Protein AF-A0A183USN3-F1 (afdb_monomer_lite)

Secondary structure (DSSP, 8-state):
--THHHHHHHHHHHTTTTSTT-SHHHHHHHHHHHHHHHHHHHHHHHHHHHHHHHHHH-TT-HHHHHHHHHHHHHHHHHHHHHHHHHHHHHHHHHHHHHHHHHHHHHHHHHHHHS-TT-HHHHHHHHHHHHHHHHHHHHHHHHHHHHHHHHHHHHHHHHHHHHHHHTT-S-SHHHHHHHHHHHTTSTTTTS-TT-HHHHHHHHHHHHHHHHHHHHHHHHHHHHHHHHH--

Foldseek 3Di:
DDLVVLLVVLLVLLVCQVHPPNDPVSLVSNLVSLVVSLVVLVVLLVVLVVLLVVCVVVVVPPVSVVVSVVSLLVSLVSLVSSLVSLVSSLVSLVVVLVVLVVVLVVLVVVLVVDDPVPVVVNVVSVVSNVVSVVVSVSSVVSSVSSVVSSVSSVVSSVSSVVSVVVVPPPPPPNCVVVVVVVVPPPPPPDDPPCPVVVVVVVVVVVVVVVVVVVVVVVVVVVVVVVVVD

pLDDT: mean 72.95, std 17.44, range [32.75, 93.88]

Structure (mmCIF, N/CA/C/O backbone):
data_AF-A0A183USN3-F1
#
_entry.id   AF-A0A183USN3-F1
#
loop_
_atom_site.group_PDB
_atom_site.id
_atom_site.type_symbol
_atom_site.label_atom_id
_atom_site.label_alt_id
_atom_site.label_comp_id
_atom_site.label_asym_id
_atom_site.label_entity_id
_atom_site.label_seq_id
_atom_site.pdbx_PDB_ins_code
_atom_site.Cartn_x
_atom_site.Cartn_y
_atom_site.Cartn_z
_atom_site.occupancy
_atom_site.B_iso_or_equiv
_atom_site.auth_seq_id
_atom_site.auth_comp_id
_atom_site.auth_asym_id
_atom_site.auth_atom_id
_atom_site.pdbx_PDB_model_num
ATOM 1 N N . MET A 1 1 ? -1.959 4.516 -19.181 1.00 35.56 1 MET A N 1
ATOM 2 C CA . MET A 1 1 ? -2.055 4.784 -17.731 1.00 35.56 1 MET A CA 1
ATOM 3 C C . MET A 1 1 ? -0.757 4.315 -17.108 1.00 35.56 1 MET A C 1
ATOM 5 O O . MET A 1 1 ? -0.361 3.189 -17.375 1.00 35.56 1 MET A O 1
ATOM 9 N N . SER A 1 2 ? -0.022 5.196 -16.433 1.00 47.41 2 SER A N 1
ATOM 10 C CA . SER A 1 2 ? 1.265 4.863 -15.812 1.00 47.41 2 SER A CA 1
ATOM 11 C C . SER A 1 2 ? 1.049 4.372 -14.377 1.00 47.41 2 SER A C 1
ATOM 13 O O . SER A 1 2 ? 0.103 4.784 -13.714 1.00 47.41 2 SER A O 1
ATOM 15 N N . VAL A 1 3 ? 1.961 3.536 -13.869 1.00 49.66 3 VAL A N 1
ATOM 16 C CA . VAL A 1 3 ? 1.957 3.015 -12.480 1.00 49.66 3 VAL A CA 1
ATOM 17 C C . VAL A 1 3 ? 2.019 4.138 -11.431 1.00 49.66 3 VAL A C 1
ATOM 19 O O . VAL A 1 3 ? 1.704 3.932 -10.263 1.00 49.66 3 VAL A O 1
ATOM 22 N N . LEU A 1 4 ? 2.394 5.353 -11.846 1.00 57.03 4 LEU A N 1
ATOM 23 C CA . LEU A 1 4 ? 2.469 6.515 -10.968 1.00 57.03 4 LEU A CA 1
ATOM 24 C C . LEU A 1 4 ? 1.109 6.976 -10.437 1.00 57.03 4 LEU A C 1
ATOM 26 O O . LEU A 1 4 ? 1.072 7.475 -9.314 1.00 57.03 4 LEU A O 1
ATOM 30 N N . ASP A 1 5 ? 0.029 6.838 -11.210 1.00 70.12 5 ASP A N 1
ATOM 31 C CA . ASP A 1 5 ? -1.270 7.383 -10.800 1.00 70.12 5 ASP A CA 1
ATOM 32 C C . ASP A 1 5 ? -1.855 6.605 -9.598 1.00 70.12 5 ASP A C 1
ATOM 34 O O . ASP A 1 5 ? -2.192 7.252 -8.603 1.00 70.12 5 ASP A O 1
ATOM 38 N N . PRO A 1 6 ? -1.876 5.252 -9.590 1.00 68.19 6 PRO A N 1
ATOM 39 C CA . PRO A 1 6 ? -2.287 4.481 -8.412 1.00 68.19 6 PRO A CA 1
ATOM 40 C C . PRO A 1 6 ? -1.360 4.674 -7.205 1.00 68.19 6 PRO A C 1
ATOM 42 O O . PRO A 1 6 ? -1.826 4.805 -6.079 1.00 68.19 6 PRO A O 1
ATOM 45 N N . LEU A 1 7 ? -0.041 4.754 -7.416 1.00 68.31 7 LEU A N 1
ATOM 46 C CA . LEU A 1 7 ? 0.916 4.935 -6.318 1.00 68.31 7 LEU A CA 1
ATOM 47 C C . LEU A 1 7 ? 0.705 6.263 -5.574 1.00 68.31 7 LEU A C 1
ATOM 49 O O . LEU A 1 7 ? 0.716 6.296 -4.347 1.00 68.31 7 LEU A O 1
ATOM 53 N N . GLN A 1 8 ? 0.498 7.359 -6.307 1.00 72.81 8 GLN A N 1
ATOM 54 C CA . GLN A 1 8 ? 0.230 8.664 -5.696 1.00 72.81 8 GLN A CA 1
ATOM 55 C C . GLN A 1 8 ? -1.102 8.684 -4.945 1.00 72.81 8 GLN A C 1
ATOM 57 O O . GLN A 1 8 ? -1.208 9.323 -3.899 1.00 72.81 8 GLN A O 1
ATOM 62 N N . GLN A 1 9 ? -2.114 7.989 -5.467 1.00 74.94 9 GLN A N 1
ATOM 63 C CA . GLN A 1 9 ? -3.390 7.832 -4.777 1.00 74.94 9 GLN A CA 1
ATOM 64 C C . GLN A 1 9 ? -3.212 7.039 -3.481 1.00 74.94 9 GLN A C 1
ATOM 66 O O . GLN A 1 9 ? -3.678 7.495 -2.440 1.00 74.94 9 GLN A O 1
ATOM 71 N N . LEU A 1 10 ? -2.464 5.931 -3.514 1.00 77.06 10 LEU A N 1
ATOM 72 C CA . LEU A 1 10 ? -2.163 5.140 -2.324 1.00 77.06 10 LEU A CA 1
ATOM 73 C C . LEU A 1 10 ? -1.456 5.986 -1.257 1.00 77.06 10 LEU A C 1
ATOM 75 O O . LEU A 1 10 ? -1.908 6.013 -0.120 1.00 77.06 10 LEU A O 1
ATOM 79 N N . GLU A 1 11 ? -0.413 6.744 -1.617 1.00 78.88 11 GLU A N 1
ATOM 80 C CA . GLU A 1 11 ? 0.300 7.633 -0.681 1.00 78.88 11 GLU A CA 1
ATOM 81 C C . GLU A 1 11 ? -0.653 8.632 0.018 1.00 78.88 11 GLU A C 1
ATOM 83 O O . GLU A 1 11 ? -0.524 8.885 1.218 1.00 78.88 11 GLU A O 1
ATOM 88 N N . VAL A 1 12 ? -1.642 9.175 -0.704 1.00 81.69 12 VAL A N 1
ATOM 89 C CA . VAL A 1 12 ? -2.646 10.092 -0.134 1.00 81.69 12 VAL A CA 1
ATOM 90 C C . VAL A 1 12 ? -3.643 9.361 0.764 1.00 81.69 12 VAL A C 1
ATOM 92 O O . VAL A 1 12 ? -3.982 9.879 1.827 1.00 81.69 12 VAL A O 1
ATOM 95 N N . LEU A 1 13 ? -4.123 8.183 0.363 1.00 77.69 13 LEU A N 1
ATOM 96 C CA . LEU A 1 13 ? -5.083 7.407 1.152 1.00 77.69 13 LEU A CA 1
ATOM 97 C C . LEU A 1 13 ? -4.452 6.894 2.453 1.00 77.69 13 LEU A C 1
ATOM 99 O O . LEU A 1 13 ? -5.054 7.009 3.517 1.00 77.69 13 LEU A O 1
ATOM 103 N N . VAL A 1 14 ? -3.197 6.441 2.402 1.00 80.75 14 VAL A N 1
ATOM 104 C CA . VAL A 1 14 ? -2.431 6.003 3.581 1.00 80.75 14 VAL A CA 1
ATOM 105 C C . VAL A 1 14 ? -2.259 7.128 4.597 1.00 80.75 14 VAL A C 1
ATOM 107 O O . VAL A 1 14 ? -2.320 6.898 5.807 1.00 80.75 14 VAL A O 1
ATOM 110 N N . ALA A 1 15 ? -2.110 8.370 4.127 1.00 82.31 15 ALA A N 1
ATOM 111 C CA . ALA A 1 15 ? -2.016 9.530 5.004 1.00 82.31 15 ALA A CA 1
ATOM 112 C C . ALA A 1 15 ? -3.282 9.750 5.857 1.00 82.31 15 ALA A C 1
ATOM 114 O O . ALA A 1 15 ? -3.178 10.378 6.911 1.00 82.31 15 ALA A O 1
ATOM 115 N N . LYS A 1 16 ? -4.440 9.231 5.424 1.00 79.25 16 LYS A N 1
ATOM 116 C CA . LYS A 1 16 ? -5.744 9.389 6.084 1.00 79.25 16 LYS A CA 1
ATOM 117 C C . LYS A 1 16 ? -6.064 8.300 7.117 1.00 79.25 16 LYS A C 1
ATOM 119 O O . LYS A 1 16 ? -6.988 8.494 7.904 1.00 79.25 16 LYS A O 1
ATOM 124 N N . ILE A 1 17 ? -5.312 7.195 7.143 1.00 78.44 17 ILE A N 1
ATOM 125 C CA . ILE A 1 17 ? -5.486 6.116 8.133 1.00 78.44 17 ILE A CA 1
ATOM 126 C C . ILE A 1 17 ? -5.264 6.681 9.544 1.00 78.44 17 ILE A C 1
ATOM 128 O O . ILE A 1 17 ? -4.271 7.3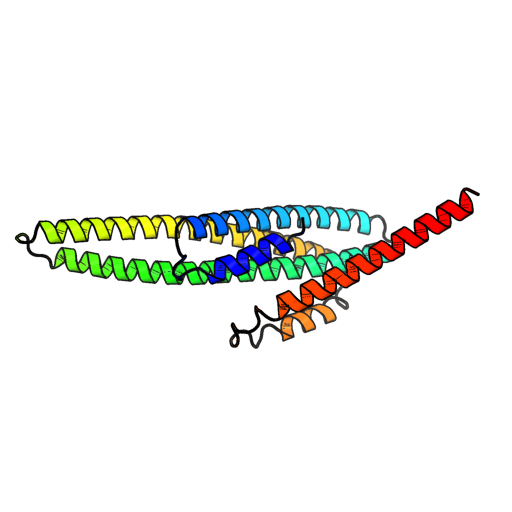76 9.779 1.00 78.44 17 ILE A O 1
ATOM 132 N N . GLY A 1 18 ? -6.186 6.398 10.470 1.00 72.62 18 GLY A N 1
ATOM 133 C CA . GLY A 1 18 ? -6.202 6.952 11.829 1.00 72.62 18 GLY A CA 1
ATOM 134 C C . GLY A 1 18 ? -6.735 8.388 11.949 1.00 72.62 18 GLY A C 1
ATOM 135 O O . GLY A 1 18 ? -6.712 8.953 13.042 1.00 72.62 18 GLY A O 1
ATOM 136 N N . GLY A 1 19 ? -7.192 9.001 10.851 1.00 76.50 19 GLY A N 1
ATOM 137 C CA . GLY A 1 19 ? -7.833 10.319 10.841 1.00 76.50 19 GLY A CA 1
ATOM 138 C C . GLY A 1 19 ? -9.362 10.258 10.935 1.00 76.50 19 GLY A C 1
ATOM 139 O O . GLY A 1 19 ? -9.958 9.194 11.033 1.00 76.50 19 GLY A O 1
ATOM 140 N N . ALA A 1 20 ? -10.023 11.416 10.839 1.00 69.00 20 ALA A N 1
ATOM 141 C CA . ALA A 1 20 ? -11.491 11.514 10.882 1.00 69.00 20 ALA A CA 1
ATOM 142 C C . ALA A 1 20 ? -12.208 10.837 9.693 1.00 69.00 20 ALA A C 1
ATOM 144 O O . ALA A 1 20 ? -13.409 10.599 9.755 1.00 69.00 20 ALA A O 1
ATOM 145 N N . GLU A 1 21 ? -11.475 10.553 8.613 1.00 71.12 21 GLU A N 1
ATOM 146 C CA . GLU A 1 21 ? -11.963 9.842 7.424 1.00 71.12 21 GLU A CA 1
ATOM 147 C C . GLU A 1 21 ? -11.600 8.341 7.447 1.00 71.12 21 GLU A C 1
ATOM 149 O O . GLU A 1 21 ? -11.815 7.653 6.451 1.00 71.12 21 GLU A O 1
ATOM 154 N N . ASP A 1 22 ? -11.029 7.825 8.547 1.00 77.12 22 ASP A N 1
ATOM 155 C CA . ASP A 1 22 ? -10.728 6.398 8.711 1.00 77.12 22 ASP A CA 1
ATOM 156 C C . ASP A 1 22 ? -12.027 5.609 8.921 1.00 77.12 22 ASP A C 1
ATOM 158 O O . ASP A 1 22 ? -12.619 5.605 9.999 1.00 77.12 22 ASP A O 1
ATOM 162 N N . GLY A 1 23 ? -12.478 4.955 7.853 1.00 80.88 23 GLY A N 1
ATOM 163 C CA . GLY A 1 23 ? -13.685 4.141 7.828 1.00 80.88 23 GLY A CA 1
ATOM 164 C C . GLY A 1 23 ? -13.626 3.079 6.734 1.00 80.88 23 GLY A C 1
ATOM 165 O O . GLY A 1 23 ? -12.653 2.985 5.986 1.00 80.88 23 GLY A O 1
ATOM 166 N N . GLU A 1 24 ? -14.689 2.286 6.630 1.00 80.50 24 GLU A N 1
ATOM 167 C CA . GLU A 1 24 ? -14.806 1.168 5.682 1.00 80.50 24 GLU A CA 1
ATOM 168 C C . GLU A 1 24 ? -14.535 1.591 4.225 1.00 80.50 24 GLU A C 1
ATOM 170 O O . GLU A 1 24 ? -13.738 0.961 3.535 1.00 80.50 24 GLU A O 1
ATOM 175 N N . LEU A 1 25 ? -15.071 2.741 3.796 1.00 82.75 25 LEU A N 1
ATOM 176 C CA . LEU A 1 25 ? -14.855 3.282 2.446 1.00 82.75 25 LEU A CA 1
ATOM 177 C C . LEU A 1 25 ? -13.384 3.614 2.147 1.00 82.75 25 LEU A C 1
ATOM 179 O O . LEU A 1 25 ? -12.931 3.455 1.016 1.00 82.75 25 LEU A O 1
ATOM 183 N N . LEU A 1 26 ? -12.627 4.096 3.141 1.00 84.12 26 LEU A N 1
ATOM 184 C CA . LEU A 1 26 ? -11.201 4.373 2.964 1.00 84.12 26 LEU A CA 1
ATOM 185 C C . LEU A 1 26 ? -10.421 3.064 2.787 1.00 84.12 26 LEU A C 1
ATOM 187 O O . LEU A 1 26 ? -9.533 2.996 1.938 1.00 84.12 26 LEU A O 1
ATOM 191 N N . ARG A 1 27 ? -10.770 2.024 3.557 1.00 83.00 27 ARG A N 1
ATOM 192 C CA . ARG A 1 27 ? -10.155 0.692 3.449 1.00 83.00 27 ARG A CA 1
ATOM 193 C C . ARG A 1 27 ? -10.416 0.066 2.085 1.00 83.00 27 ARG A C 1
ATOM 195 O O . ARG A 1 27 ? -9.477 -0.427 1.465 1.00 83.00 27 ARG A O 1
ATOM 202 N N . GLU A 1 28 ? -11.652 0.150 1.595 1.00 85.69 28 GLU A N 1
ATOM 203 C CA . GLU A 1 28 ? -12.026 -0.349 0.268 1.00 85.69 28 GLU A CA 1
ATOM 204 C C . GLU A 1 28 ? -11.223 0.353 -0.838 1.00 85.69 28 GLU A C 1
ATOM 206 O O . GLU A 1 28 ? -10.633 -0.309 -1.689 1.00 85.69 28 GLU A O 1
ATOM 211 N N . GLN A 1 29 ? -11.086 1.683 -0.767 1.00 83.75 29 GLN A N 1
ATOM 212 C CA . GLN A 1 29 ? -10.262 2.444 -1.715 1.00 83.75 29 GLN A CA 1
ATOM 213 C C . GLN A 1 29 ? -8.779 2.058 -1.650 1.00 83.75 29 GLN A C 1
ATOM 215 O O . GLN A 1 29 ? -8.125 1.941 -2.686 1.00 83.75 29 GLN A O 1
ATOM 220 N N . ILE A 1 30 ? -8.226 1.855 -0.448 1.00 83.88 30 ILE A N 1
ATOM 221 C CA . ILE A 1 30 ? -6.836 1.408 -0.283 1.00 83.88 30 ILE A CA 1
ATOM 222 C C . ILE A 1 30 ? -6.652 0.026 -0.911 1.00 83.88 30 ILE A C 1
ATOM 224 O O . ILE A 1 30 ? -5.694 -0.163 -1.663 1.00 83.88 30 ILE A O 1
ATOM 228 N N . ALA A 1 31 ? -7.556 -0.917 -0.643 1.00 87.19 31 ALA A N 1
ATOM 229 C CA . ALA A 1 31 ? -7.513 -2.258 -1.218 1.00 87.19 31 ALA A CA 1
ATOM 230 C C . ALA A 1 31 ? -7.603 -2.217 -2.752 1.00 87.19 31 ALA A C 1
ATOM 232 O O . ALA A 1 31 ? -6.778 -2.827 -3.434 1.00 87.19 31 ALA A O 1
ATOM 233 N N . GLU A 1 32 ? -8.533 -1.437 -3.307 1.00 84.88 32 GLU A N 1
ATOM 234 C CA . GLU A 1 32 ? -8.707 -1.297 -4.754 1.00 84.88 32 GLU A CA 1
ATOM 235 C C . GLU A 1 32 ? -7.450 -0.722 -5.424 1.00 84.88 32 GLU A C 1
ATOM 237 O O . GLU A 1 32 ? -6.910 -1.310 -6.367 1.00 84.88 32 GLU A O 1
ATOM 242 N N . VAL A 1 33 ? -6.937 0.404 -4.920 1.00 79.31 33 VAL A N 1
ATOM 243 C CA . VAL A 1 33 ? -5.750 1.065 -5.482 1.00 79.31 33 VAL A CA 1
ATOM 244 C C . VAL A 1 33 ? -4.510 0.174 -5.350 1.00 79.31 33 VAL A C 1
ATOM 246 O O . VAL A 1 33 ? -3.686 0.120 -6.268 1.00 79.31 33 VAL A O 1
ATOM 249 N N . THR A 1 34 ? -4.386 -0.566 -4.246 1.00 80.75 34 THR A N 1
ATOM 250 C CA . THR A 1 34 ? -3.288 -1.518 -4.025 1.00 80.75 34 THR A CA 1
ATOM 251 C C . THR A 1 34 ? -3.347 -2.667 -5.031 1.00 80.75 34 THR A C 1
ATOM 253 O O . THR A 1 34 ? -2.344 -2.958 -5.690 1.00 80.75 34 THR A O 1
ATOM 256 N N . ALA A 1 35 ? -4.524 -3.262 -5.231 1.00 85.62 35 ALA A N 1
ATOM 257 C CA . ALA A 1 35 ? -4.730 -4.326 -6.207 1.00 85.62 35 ALA A CA 1
ATOM 258 C C . ALA A 1 35 ? -4.431 -3.851 -7.641 1.00 85.62 35 ALA A C 1
ATOM 260 O O . ALA A 1 35 ? -3.734 -4.539 -8.395 1.00 85.62 35 ALA A O 1
ATOM 261 N N . GLN A 1 36 ? -4.880 -2.646 -8.010 1.00 80.31 36 GLN A N 1
ATOM 262 C CA . GLN A 1 36 ? -4.575 -2.038 -9.309 1.00 80.31 36 GLN A CA 1
ATOM 263 C C . GLN A 1 36 ? -3.066 -1.808 -9.496 1.00 80.31 36 GLN A C 1
ATOM 265 O O . GLN A 1 36 ? -2.509 -2.154 -10.544 1.00 80.31 36 GLN A O 1
ATOM 270 N N . ALA A 1 37 ? -2.379 -1.265 -8.485 1.00 79.00 37 ALA A N 1
ATOM 271 C CA . ALA A 1 37 ? -0.933 -1.047 -8.524 1.00 79.00 37 ALA A CA 1
ATOM 272 C C . ALA A 1 37 ? -0.157 -2.367 -8.674 1.00 79.00 37 ALA A C 1
ATOM 274 O O . ALA A 1 37 ? 0.800 -2.444 -9.454 1.00 79.00 37 ALA A O 1
ATOM 275 N N . ASN A 1 38 ? -0.599 -3.422 -7.987 1.00 84.69 38 ASN A N 1
ATOM 276 C CA . ASN A 1 38 ? -0.027 -4.762 -8.081 1.00 84.69 38 ASN A CA 1
ATOM 277 C C . ASN A 1 38 ? -0.222 -5.372 -9.469 1.00 84.69 38 ASN A C 1
ATOM 279 O O . ASN A 1 38 ? 0.735 -5.877 -10.059 1.00 84.69 38 ASN A O 1
ATOM 283 N N . GLN A 1 39 ? -1.430 -5.288 -10.025 1.00 83.69 39 GLN A N 1
ATOM 284 C CA . GLN A 1 39 ? -1.722 -5.804 -11.361 1.00 83.69 39 GLN A CA 1
ATOM 285 C C . GLN A 1 39 ? -0.866 -5.112 -12.427 1.00 83.69 39 GLN A C 1
ATOM 287 O O . GLN A 1 39 ? -0.204 -5.772 -13.232 1.00 83.69 39 GLN A O 1
ATOM 292 N N . LEU A 1 40 ? -0.788 -3.783 -12.381 1.00 75.81 40 LEU A N 1
ATOM 293 C CA . LEU A 1 40 ? 0.019 -3.021 -13.327 1.00 75.81 40 LEU A CA 1
ATOM 294 C C . LEU A 1 40 ? 1.523 -3.295 -13.154 1.00 75.81 40 LEU A C 1
ATOM 296 O O . LEU A 1 40 ? 2.267 -3.346 -14.137 1.00 75.81 40 LEU A O 1
ATOM 300 N N . SER A 1 41 ? 1.974 -3.547 -11.923 1.00 80.50 41 SER A N 1
ATOM 301 C CA . SER A 1 41 ? 3.343 -3.993 -11.638 1.00 80.50 41 SER A CA 1
ATOM 302 C C . SER A 1 41 ? 3.639 -5.365 -12.256 1.00 80.50 41 SER A C 1
ATOM 304 O O . SER A 1 41 ? 4.699 -5.545 -12.864 1.00 80.50 41 SER A O 1
ATOM 306 N N . LYS A 1 42 ? 2.697 -6.320 -12.181 1.00 85.38 42 LYS A N 1
ATOM 307 C CA . LYS A 1 42 ? 2.813 -7.648 -12.816 1.00 85.38 42 LYS A CA 1
ATOM 308 C C . LYS A 1 42 ? 2.912 -7.528 -14.338 1.00 85.38 42 LYS A C 1
ATOM 310 O O . LYS A 1 42 ? 3.813 -8.110 -14.946 1.00 85.38 42 LYS A O 1
ATOM 315 N N . GLU A 1 43 ? 2.040 -6.735 -14.954 1.00 79.62 43 GLU A N 1
ATOM 316 C CA . GLU A 1 43 ? 2.029 -6.499 -16.405 1.00 79.62 43 GLU A CA 1
ATOM 317 C C . GLU A 1 43 ? 3.298 -5.792 -16.897 1.00 79.62 43 GLU A C 1
ATOM 319 O O . GLU A 1 43 ? 3.874 -6.162 -17.931 1.00 79.62 43 GLU A O 1
ATOM 324 N N . THR A 1 44 ? 3.779 -4.809 -16.131 1.00 75.31 44 THR A N 1
ATOM 325 C CA . THR A 1 44 ? 5.025 -4.095 -16.433 1.00 75.31 44 THR A CA 1
ATOM 326 C C . THR A 1 44 ? 6.222 -5.041 -16.338 1.00 75.31 44 THR A C 1
ATOM 328 O O . THR A 1 44 ? 7.054 -5.062 -17.244 1.00 75.31 44 THR A O 1
ATOM 331 N N . ASN A 1 45 ? 6.275 -5.905 -15.318 1.00 81.50 45 ASN A N 1
ATOM 332 C CA . ASN A 1 45 ? 7.323 -6.920 -15.183 1.00 81.50 45 ASN A CA 1
ATOM 333 C C . ASN A 1 45 ? 7.293 -7.952 -16.327 1.00 81.50 45 ASN A C 1
ATOM 335 O O . ASN A 1 45 ? 8.333 -8.298 -16.884 1.00 81.50 45 ASN A O 1
ATOM 339 N N . ALA A 1 46 ? 6.110 -8.415 -16.745 1.00 82.75 46 ALA A N 1
ATOM 340 C CA . ALA A 1 46 ? 5.976 -9.321 -17.890 1.00 82.75 46 ALA A CA 1
ATOM 341 C C . ALA A 1 46 ? 6.441 -8.670 -19.205 1.00 82.75 46 ALA A C 1
ATOM 343 O O . ALA A 1 46 ? 7.086 -9.305 -20.044 1.00 82.75 46 ALA A O 1
ATOM 344 N N . SER A 1 47 ? 6.146 -7.385 -19.391 1.00 77.12 47 SER A N 1
ATOM 345 C CA . SER A 1 47 ? 6.618 -6.610 -20.542 1.00 77.12 47 SER A CA 1
ATOM 346 C C . SER A 1 47 ? 8.130 -6.378 -20.490 1.00 77.12 47 SER A C 1
ATOM 348 O O . SER A 1 47 ? 8.796 -6.514 -21.515 1.00 77.12 47 SER A O 1
ATOM 350 N N . MET A 1 48 ? 8.691 -6.155 -19.298 1.00 79.44 48 MET A N 1
ATOM 351 C CA . MET A 1 48 ? 10.135 -6.067 -19.082 1.00 79.44 48 MET A CA 1
ATOM 352 C C . MET A 1 48 ? 10.850 -7.381 -19.427 1.00 79.44 48 MET A C 1
ATOM 354 O O . MET A 1 48 ? 11.837 -7.366 -20.160 1.00 79.44 48 MET A O 1
ATOM 358 N N . LYS A 1 49 ? 10.322 -8.533 -18.988 1.00 83.31 49 LYS A N 1
ATOM 359 C CA . LYS A 1 49 ? 10.854 -9.863 -19.349 1.00 83.31 49 LYS A CA 1
ATOM 360 C C . LYS A 1 49 ? 10.907 -10.061 -20.870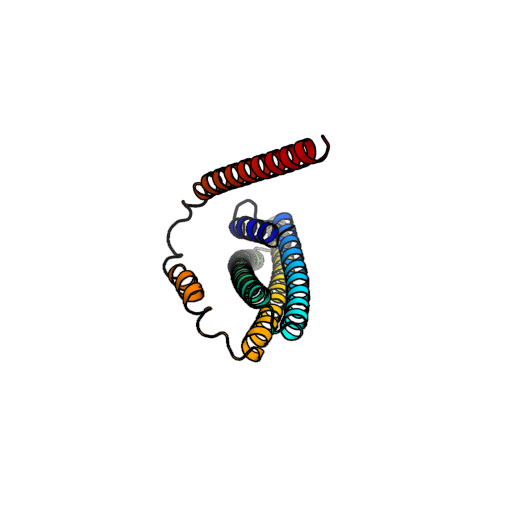 1.00 83.31 49 LYS A C 1
ATOM 362 O O . LYS A 1 49 ? 11.914 -10.532 -21.395 1.00 83.31 49 LYS A O 1
ATOM 367 N N . ARG A 1 50 ? 9.858 -9.646 -21.591 1.00 80.44 50 ARG A N 1
ATOM 368 C CA . ARG A 1 50 ? 9.818 -9.689 -23.066 1.00 80.44 50 ARG A CA 1
ATOM 369 C C . ARG A 1 50 ? 10.854 -8.759 -23.702 1.00 80.44 50 ARG A C 1
ATOM 371 O O . ARG A 1 50 ? 11.568 -9.187 -24.604 1.00 80.44 50 ARG A O 1
ATOM 378 N N . LEU A 1 51 ? 10.974 -7.523 -23.208 1.00 77.44 51 LEU A N 1
ATOM 379 C CA . LEU A 1 51 ? 11.968 -6.556 -23.687 1.00 77.44 51 LEU A CA 1
ATOM 380 C C . LEU A 1 51 ? 13.399 -7.084 -23.521 1.00 77.44 51 LEU A C 1
ATOM 382 O O . LEU A 1 51 ? 14.223 -6.930 -24.420 1.00 77.44 51 LEU A O 1
ATOM 386 N N . VAL A 1 52 ? 13.688 -7.737 -22.395 1.00 77.06 52 VAL A N 1
ATOM 387 C CA . VAL A 1 52 ? 14.992 -8.363 -22.136 1.00 77.06 52 VAL A CA 1
ATOM 388 C C . VAL A 1 52 ? 15.279 -9.467 -23.151 1.00 77.06 52 VAL A C 1
ATOM 390 O O . VAL A 1 52 ? 16.380 -9.492 -23.697 1.00 77.06 52 VAL A O 1
ATOM 393 N N . GLY A 1 53 ? 14.297 -10.321 -23.461 1.00 78.75 53 GLY A N 1
ATOM 394 C CA . GLY A 1 53 ? 14.419 -11.346 -24.504 1.00 78.75 53 GLY A CA 1
ATOM 395 C C . GLY A 1 53 ? 14.788 -10.752 -25.868 1.00 78.75 53 GLY A C 1
ATOM 396 O O . GLY A 1 53 ? 15.830 -11.088 -26.425 1.00 78.75 53 GLY A O 1
ATOM 397 N N . VAL A 1 54 ? 14.007 -9.776 -26.344 1.00 76.19 54 VAL A N 1
ATOM 398 C CA . VAL A 1 54 ? 14.243 -9.102 -27.637 1.00 76.19 54 VAL A CA 1
ATOM 399 C C . VAL A 1 54 ? 15.586 -8.361 -27.666 1.00 76.19 54 VAL A C 1
ATOM 401 O O . VAL A 1 54 ? 16.293 -8.375 -28.676 1.00 76.19 54 VAL A O 1
ATOM 404 N N . SER A 1 55 ? 15.969 -7.717 -26.560 1.00 70.94 55 SER A N 1
ATOM 405 C CA . SER A 1 55 ? 17.262 -7.033 -26.441 1.00 70.94 55 SER A CA 1
ATOM 406 C C . SER A 1 55 ? 18.442 -8.010 -26.456 1.00 70.94 55 SER A C 1
ATOM 408 O O . SER A 1 55 ? 19.518 -7.644 -26.932 1.00 70.94 55 SER A O 1
ATOM 410 N N . ASN A 1 56 ? 18.270 -9.223 -25.926 1.00 73.81 56 ASN A N 1
ATOM 411 C CA . ASN A 1 56 ? 19.307 -10.253 -25.908 1.00 73.81 56 ASN A CA 1
ATOM 412 C C . ASN A 1 56 ? 19.486 -10.933 -27.271 1.00 73.81 56 ASN A C 1
ATOM 414 O O . ASN A 1 56 ? 20.591 -11.389 -27.561 1.00 73.81 56 ASN A O 1
ATOM 418 N N . GLU A 1 57 ? 18.442 -10.980 -28.100 1.00 75.75 57 GLU A N 1
ATOM 419 C CA . GLU A 1 57 ? 18.511 -11.426 -29.499 1.00 75.75 57 GLU A CA 1
ATOM 420 C C . GLU A 1 57 ? 19.181 -10.365 -30.389 1.00 75.75 57 GLU A C 1
ATOM 422 O O . GLU A 1 57 ? 20.030 -10.680 -31.220 1.00 75.75 57 GLU A O 1
ATOM 427 N N . ASN A 1 58 ? 18.894 -9.082 -30.148 1.00 69.06 58 ASN A N 1
ATOM 428 C CA . ASN A 1 58 ? 19.428 -7.955 -30.920 1.00 69.06 58 ASN A CA 1
ATOM 429 C C . ASN A 1 58 ? 20.669 -7.320 -30.268 1.00 69.06 58 ASN A C 1
ATOM 431 O O . ASN A 1 58 ? 20.737 -6.105 -30.062 1.00 69.06 58 ASN A O 1
ATOM 435 N N . ARG A 1 59 ? 21.682 -8.141 -29.943 1.00 64.19 59 ARG A N 1
ATOM 436 C CA . ARG A 1 59 ? 22.875 -7.713 -29.177 1.00 64.19 59 ARG A CA 1
ATOM 437 C C . ARG A 1 59 ? 23.651 -6.545 -29.789 1.00 64.19 59 ARG A C 1
ATOM 439 O O . ARG A 1 59 ? 24.361 -5.877 -29.041 1.00 64.19 59 ARG A O 1
ATOM 446 N N . SER A 1 60 ? 23.548 -6.313 -31.094 1.00 63.19 60 SER A N 1
ATOM 447 C CA . SER A 1 60 ? 24.247 -5.246 -31.823 1.00 63.19 60 SER A CA 1
ATOM 448 C C . SER A 1 60 ? 23.625 -3.857 -31.637 1.00 63.19 60 SER A C 1
ATOM 450 O O . SER A 1 60 ? 24.260 -2.854 -31.961 1.00 63.19 60 SER A O 1
ATOM 452 N N . VAL A 1 61 ? 22.410 -3.765 -31.087 1.00 69.12 61 VAL A N 1
ATOM 453 C CA . VAL A 1 61 ? 21.692 -2.496 -30.928 1.00 69.12 61 VAL A CA 1
ATOM 454 C C . VAL A 1 61 ? 21.930 -1.933 -29.524 1.00 69.12 61 VAL A C 1
ATOM 456 O O . VAL A 1 61 ? 21.156 -2.155 -28.593 1.00 69.12 61 VAL A O 1
ATOM 459 N N . SER A 1 62 ? 23.023 -1.179 -29.367 1.00 67.69 62 SER A N 1
ATOM 460 C CA . SER A 1 62 ? 23.404 -0.527 -28.098 1.00 67.69 62 SER A CA 1
ATOM 461 C C . SER A 1 62 ? 22.279 0.343 -27.505 1.00 67.69 62 SER A C 1
ATOM 463 O O . SER A 1 62 ? 22.072 0.348 -26.292 1.00 67.69 62 SER A O 1
ATOM 465 N N . SER A 1 63 ? 21.474 1.002 -28.346 1.00 70.94 63 SER A N 1
ATOM 466 C CA . SER A 1 63 ? 20.358 1.847 -27.899 1.00 70.94 63 SER A CA 1
ATOM 467 C C . SER A 1 63 ? 19.243 1.076 -27.178 1.00 70.94 63 SER A C 1
ATOM 469 O O . SER A 1 63 ? 18.653 1.619 -26.244 1.00 70.94 63 SER A O 1
ATOM 471 N N . LEU A 1 64 ? 18.979 -0.185 -27.545 1.00 69.56 64 LEU A N 1
ATOM 472 C CA . LEU A 1 64 ? 17.970 -1.023 -26.880 1.00 69.56 64 LEU A CA 1
ATOM 473 C C . LEU A 1 64 ? 18.424 -1.461 -25.484 1.00 69.56 64 LEU A C 1
ATOM 475 O O . LEU A 1 64 ? 17.615 -1.477 -24.557 1.00 69.56 64 LEU A O 1
ATOM 479 N N . ARG A 1 65 ? 19.723 -1.737 -25.309 1.00 70.06 65 ARG A N 1
ATOM 480 C CA . ARG A 1 65 ? 20.302 -2.081 -24.000 1.00 70.06 65 ARG A CA 1
ATOM 481 C C . ARG A 1 65 ? 20.187 -0.920 -23.014 1.00 70.06 65 ARG A C 1
ATOM 483 O O . ARG A 1 65 ? 19.678 -1.104 -21.913 1.00 70.06 65 ARG A O 1
ATOM 490 N N . VAL A 1 66 ? 20.565 0.285 -23.450 1.00 72.50 66 VAL A N 1
ATOM 491 C CA . VAL A 1 66 ? 20.491 1.503 -22.624 1.00 72.50 66 VAL A CA 1
ATOM 492 C C . VAL A 1 66 ? 19.045 1.837 -22.243 1.00 72.50 66 VAL A C 1
ATOM 494 O O . VAL A 1 66 ? 18.774 2.213 -21.104 1.00 72.50 66 VAL A O 1
ATOM 497 N N . GLN A 1 67 ? 18.089 1.693 -23.168 1.00 70.19 67 GLN A N 1
ATOM 498 C CA . GLN A 1 67 ? 16.670 1.916 -22.860 1.00 70.19 67 GLN A CA 1
ATOM 499 C C . GLN A 1 67 ? 16.131 0.886 -21.863 1.00 70.19 67 GLN A C 1
ATOM 501 O O . GLN A 1 67 ? 15.438 1.260 -20.919 1.00 70.19 67 GLN A O 1
ATOM 506 N N . ARG A 1 68 ? 16.486 -0.392 -22.029 1.00 73.38 68 ARG A N 1
ATOM 507 C CA . ARG A 1 68 ? 16.126 -1.467 -21.097 1.00 73.38 68 ARG A CA 1
ATOM 508 C C . ARG A 1 68 ? 16.647 -1.193 -19.685 1.00 73.38 68 ARG A C 1
ATOM 510 O O . ARG A 1 68 ? 15.871 -1.294 -18.742 1.00 73.38 68 ARG A O 1
ATOM 517 N N . GLU A 1 69 ? 17.916 -0.815 -19.538 1.00 75.44 69 GLU A N 1
ATOM 518 C CA . GLU A 1 69 ? 18.518 -0.480 -18.236 1.00 75.44 69 GLU A CA 1
ATOM 519 C C . GLU A 1 69 ? 17.798 0.673 -17.537 1.00 75.44 69 GLU A C 1
ATOM 521 O O . GLU A 1 69 ? 17.449 0.569 -16.361 1.00 75.44 69 GLU A O 1
ATOM 526 N N . ARG A 1 70 ? 17.506 1.751 -18.274 1.00 71.88 70 ARG A N 1
ATOM 527 C CA . ARG A 1 70 ? 16.761 2.896 -17.733 1.00 71.88 70 ARG A CA 1
ATOM 528 C C . ARG A 1 70 ? 15.369 2.491 -17.256 1.00 71.88 70 ARG A C 1
ATOM 530 O O . ARG A 1 70 ? 15.006 2.791 -16.123 1.00 71.88 70 ARG A O 1
ATOM 537 N N . LEU A 1 71 ? 14.621 1.765 -18.088 1.00 74.25 71 LEU A N 1
ATOM 538 C CA . LEU A 1 71 ? 13.274 1.298 -17.748 1.00 74.25 71 LEU A CA 1
ATOM 539 C C . LEU A 1 71 ? 13.283 0.314 -16.566 1.00 74.25 71 LEU A C 1
ATOM 541 O O . LEU A 1 71 ? 12.359 0.323 -15.755 1.00 74.25 71 LEU A O 1
ATOM 545 N N . MET A 1 72 ? 14.322 -0.517 -16.434 1.00 74.69 72 MET A N 1
ATOM 546 C CA . MET A 1 72 ? 14.508 -1.378 -15.262 1.00 74.69 72 MET A CA 1
ATOM 547 C C . MET A 1 72 ? 14.746 -0.571 -13.990 1.00 74.69 72 MET A C 1
ATOM 549 O O . MET A 1 72 ? 14.093 -0.835 -12.982 1.00 74.69 72 MET A O 1
ATOM 553 N N . GLY A 1 73 ? 15.636 0.423 -14.036 1.00 73.81 73 GLY A N 1
ATOM 554 C CA . GLY A 1 73 ? 15.892 1.308 -12.900 1.00 73.81 73 GLY A CA 1
ATOM 555 C C . GLY A 1 73 ? 14.633 2.058 -12.456 1.00 73.81 73 GLY A C 1
ATOM 556 O O . GLY A 1 73 ? 14.335 2.117 -11.263 1.00 73.81 73 GLY A O 1
ATOM 557 N N . GLU A 1 74 ? 13.845 2.562 -13.409 1.00 76.00 74 GLU A N 1
ATOM 558 C CA . GLU A 1 74 ? 12.558 3.208 -13.126 1.00 76.00 74 GLU A CA 1
ATOM 559 C C . GLU A 1 74 ? 11.547 2.241 -12.495 1.00 76.00 74 GLU A C 1
ATOM 561 O O . GLU A 1 74 ? 10.898 2.594 -11.510 1.00 76.00 74 GLU A O 1
ATOM 566 N N . LEU A 1 75 ? 11.443 1.008 -13.004 1.00 76.31 75 LEU A N 1
ATOM 567 C CA . LEU A 1 75 ? 10.558 -0.008 -12.434 1.00 76.31 75 LEU A CA 1
ATOM 568 C C . LEU A 1 75 ? 10.958 -0.360 -10.995 1.00 76.31 75 LEU A C 1
ATOM 570 O O . LEU A 1 75 ? 10.097 -0.397 -10.120 1.00 76.31 75 LEU A O 1
ATOM 574 N N . ILE A 1 76 ? 12.253 -0.555 -10.722 1.00 79.31 76 ILE A N 1
ATOM 575 C CA . ILE A 1 76 ? 12.762 -0.807 -9.364 1.00 79.31 76 ILE A CA 1
ATOM 576 C C . ILE A 1 76 ? 12.402 0.357 -8.434 1.00 79.31 76 ILE A C 1
ATOM 578 O O . ILE A 1 76 ? 11.907 0.135 -7.329 1.00 79.31 76 ILE A O 1
ATOM 582 N N . ALA A 1 77 ? 12.609 1.600 -8.877 1.00 77.44 77 ALA A N 1
ATOM 583 C CA . ALA A 1 77 ? 12.286 2.782 -8.084 1.00 77.44 77 ALA A CA 1
ATOM 584 C C . ALA A 1 77 ? 10.784 2.874 -7.757 1.00 77.44 77 ALA A C 1
ATOM 586 O O . ALA A 1 77 ? 10.419 3.171 -6.618 1.00 77.44 77 ALA A O 1
ATOM 587 N N . VAL A 1 78 ? 9.909 2.587 -8.726 1.00 77.19 78 VAL A N 1
ATOM 588 C CA . VAL A 1 78 ? 8.452 2.583 -8.520 1.00 77.19 78 VAL A CA 1
ATOM 589 C C . VAL A 1 78 ? 8.022 1.463 -7.570 1.00 77.19 78 VAL A C 1
ATOM 591 O O . VAL A 1 78 ? 7.254 1.727 -6.648 1.00 77.19 78 VAL A O 1
ATOM 594 N N . LEU A 1 79 ? 8.544 0.243 -7.737 1.00 78.06 79 LEU A N 1
ATOM 595 C CA . LEU A 1 79 ? 8.215 -0.895 -6.868 1.00 78.06 79 LEU A CA 1
ATOM 596 C C . LEU A 1 79 ? 8.677 -0.672 -5.423 1.00 78.06 79 LEU A C 1
ATOM 598 O O . LEU A 1 79 ? 7.937 -0.985 -4.494 1.00 78.06 79 LEU A O 1
ATOM 602 N N . ASN A 1 80 ? 9.855 -0.070 -5.222 1.00 81.00 80 ASN A N 1
ATOM 603 C CA . ASN A 1 80 ? 10.335 0.312 -3.891 1.00 81.00 80 ASN A CA 1
ATOM 604 C C . ASN A 1 80 ? 9.387 1.303 -3.206 1.00 81.00 80 ASN A C 1
ATOM 606 O O . ASN A 1 80 ? 9.045 1.129 -2.037 1.00 81.00 80 ASN A O 1
ATOM 610 N N . ARG A 1 81 ? 8.934 2.332 -3.933 1.00 80.75 81 ARG A N 1
ATOM 611 C CA . ARG A 1 81 ? 7.977 3.308 -3.394 1.00 80.75 81 ARG A CA 1
ATOM 612 C C . ARG A 1 81 ? 6.625 2.673 -3.083 1.00 80.75 81 ARG A C 1
ATOM 614 O O . ARG A 1 81 ? 6.074 2.948 -2.023 1.00 80.75 81 ARG A O 1
ATOM 621 N N . LEU A 1 82 ? 6.127 1.801 -3.961 1.00 79.50 82 LEU A N 1
ATOM 622 C CA . LEU A 1 82 ? 4.886 1.057 -3.734 1.00 79.50 82 LEU A CA 1
ATOM 623 C C . LEU A 1 82 ? 4.972 0.207 -2.468 1.00 79.50 82 LEU A C 1
ATOM 625 O O . LEU A 1 82 ? 4.111 0.309 -1.600 1.00 79.50 82 LEU A O 1
ATOM 629 N N . GLN A 1 83 ? 6.047 -0.564 -2.325 1.00 85.94 83 GLN A N 1
ATOM 630 C CA . GLN A 1 83 ? 6.252 -1.405 -1.155 1.00 85.94 83 GLN A CA 1
ATOM 631 C C . GLN A 1 83 ? 6.391 -0.580 0.134 1.00 85.94 83 GLN A C 1
ATOM 633 O O . GLN A 1 83 ? 5.899 -0.993 1.181 1.00 85.94 83 GLN A O 1
ATOM 638 N N . SER A 1 84 ? 7.041 0.588 0.072 1.00 85.88 84 SER A N 1
ATOM 639 C CA . SER A 1 84 ? 7.112 1.518 1.205 1.00 85.88 84 SER A CA 1
ATOM 640 C C . SER A 1 84 ? 5.723 2.019 1.598 1.00 85.88 84 SER A C 1
ATOM 642 O O . SER A 1 84 ? 5.354 1.913 2.761 1.00 85.88 84 SER A O 1
ATOM 644 N N . ALA A 1 85 ? 4.927 2.489 0.633 1.00 81.31 85 ALA A N 1
ATOM 645 C CA . ALA A 1 85 ? 3.574 2.977 0.890 1.00 81.31 85 ALA A CA 1
ATOM 646 C C . ALA A 1 85 ? 2.665 1.881 1.477 1.00 81.31 85 ALA A C 1
ATOM 648 O O . ALA A 1 85 ? 1.936 2.134 2.433 1.00 81.31 85 ALA A O 1
ATOM 649 N N . GLN A 1 86 ? 2.749 0.649 0.964 1.00 85.31 86 GLN A N 1
ATOM 650 C CA . GLN A 1 86 ? 2.003 -0.494 1.502 1.00 85.31 86 GLN A CA 1
ATOM 651 C C . GLN A 1 86 ? 2.439 -0.858 2.936 1.00 85.31 86 GLN A C 1
ATOM 653 O O . GLN A 1 86 ? 1.596 -1.162 3.779 1.00 85.31 86 GLN A O 1
ATOM 658 N N . ARG A 1 87 ? 3.743 -0.811 3.255 1.00 88.69 87 ARG A N 1
ATOM 659 C CA . ARG A 1 87 ? 4.238 -1.058 4.625 1.00 88.69 87 ARG A CA 1
ATOM 660 C C . ARG A 1 87 ? 3.823 0.033 5.605 1.00 88.69 87 ARG A C 1
ATOM 662 O O . ARG A 1 87 ? 3.474 -0.282 6.744 1.00 88.69 87 ARG A O 1
ATOM 669 N N . ASP A 1 88 ? 3.837 1.286 5.166 1.00 86.12 88 ASP A N 1
ATOM 670 C CA . ASP A 1 88 ? 3.349 2.410 5.962 1.00 86.12 88 ASP A CA 1
ATOM 671 C C . ASP A 1 88 ? 1.854 2.243 6.254 1.00 86.12 88 ASP A C 1
ATOM 673 O O . ASP A 1 88 ? 1.432 2.394 7.402 1.00 86.12 88 ASP A O 1
ATOM 677 N N . ALA A 1 89 ? 1.071 1.843 5.246 1.00 85.00 89 ALA A N 1
ATOM 678 C CA . ALA A 1 89 ? -0.340 1.503 5.405 1.00 85.00 89 ALA A CA 1
ATOM 679 C C . ALA A 1 89 ? -0.545 0.397 6.451 1.00 85.00 89 ALA A C 1
ATOM 681 O O . ALA A 1 89 ? -1.334 0.564 7.376 1.00 85.00 89 ALA A O 1
ATOM 682 N N . SER A 1 90 ? 0.220 -0.697 6.356 1.00 87.94 90 SER A N 1
ATOM 683 C CA . SER A 1 90 ? 0.121 -1.839 7.276 1.00 87.94 90 SER A CA 1
ATOM 684 C C . SER A 1 90 ? 0.502 -1.457 8.708 1.00 87.94 90 SER A C 1
ATOM 686 O O . SER A 1 90 ? -0.161 -1.865 9.661 1.00 87.94 90 SER A O 1
ATOM 688 N N . THR A 1 91 ? 1.536 -0.629 8.877 1.00 88.94 91 THR A N 1
ATOM 689 C CA . THR A 1 91 ? 1.969 -0.161 10.201 1.00 88.94 91 THR A CA 1
ATOM 690 C C . THR A 1 91 ? 0.895 0.699 10.859 1.00 88.94 91 THR A C 1
ATOM 692 O O . THR A 1 91 ? 0.536 0.440 12.007 1.00 88.94 91 THR A O 1
ATOM 695 N N . ARG A 1 92 ? 0.326 1.663 10.125 1.00 87.12 92 ARG A N 1
ATOM 696 C CA . ARG A 1 92 ? -0.768 2.508 10.628 1.00 87.12 92 ARG A CA 1
ATOM 697 C C . ARG A 1 92 ? -2.021 1.695 10.929 1.00 87.12 92 ARG A C 1
ATOM 699 O O . ARG A 1 92 ? -2.619 1.867 11.987 1.00 87.12 92 ARG A O 1
ATOM 706 N N . GLU A 1 93 ? -2.385 0.765 10.051 1.00 86.12 93 GLU A N 1
ATOM 707 C CA . GLU A 1 93 ? -3.529 -0.120 10.273 1.00 86.12 93 GLU A CA 1
ATOM 708 C C . GLU A 1 93 ? -3.345 -0.924 11.567 1.00 86.12 93 GLU A C 1
ATOM 710 O O . GLU A 1 93 ? -4.221 -0.941 12.429 1.00 86.12 93 GLU A O 1
ATOM 715 N N . LYS A 1 94 ? -2.149 -1.476 11.792 1.00 89.19 94 LYS A N 1
ATOM 716 C CA . LYS A 1 94 ? -1.817 -2.196 13.026 1.00 89.19 94 LYS A CA 1
ATOM 717 C C . LYS A 1 94 ? -1.919 -1.321 14.278 1.00 89.19 94 LYS A C 1
ATOM 719 O O . LYS A 1 94 ? -2.336 -1.809 15.329 1.00 89.19 94 LYS A O 1
ATOM 724 N N . GLU A 1 95 ? -1.517 -0.055 14.204 1.00 88.25 95 GLU A N 1
ATOM 725 C CA . GLU A 1 95 ? -1.651 0.894 15.317 1.00 88.25 95 GLU A CA 1
ATOM 726 C C . GLU A 1 95 ? -3.119 1.205 15.621 1.00 88.25 95 GLU A C 1
ATOM 728 O O . GLU A 1 95 ? -3.530 1.143 16.781 1.00 88.25 95 GLU A O 1
ATOM 733 N N . THR A 1 96 ? -3.927 1.452 14.590 1.00 87.50 96 THR A N 1
ATOM 734 C CA . THR A 1 96 ? -5.365 1.703 14.764 1.00 87.50 96 THR A CA 1
ATOM 735 C C . THR A 1 96 ? -6.102 0.480 15.314 1.00 87.50 96 THR A C 1
ATOM 737 O O . THR A 1 96 ? -6.883 0.615 16.252 1.00 87.50 96 THR A O 1
ATOM 740 N N . MET A 1 97 ? -5.786 -0.731 14.842 1.00 88.88 97 MET A N 1
ATOM 741 C CA . MET A 1 97 ? -6.335 -1.977 15.386 1.00 88.88 97 MET A CA 1
ATOM 742 C C . MET A 1 97 ? -6.002 -2.158 16.868 1.00 88.88 97 MET A C 1
ATOM 744 O O . MET A 1 97 ? -6.867 -2.548 17.647 1.00 88.88 97 MET A O 1
ATOM 748 N N . LYS A 1 98 ? -4.769 -1.845 17.288 1.00 90.31 98 LYS A N 1
ATOM 749 C CA . LYS A 1 98 ? -4.397 -1.881 18.712 1.00 90.31 98 LYS A CA 1
ATOM 750 C C . LYS A 1 98 ? -5.209 -0.885 19.540 1.00 90.31 98 LYS A C 1
ATOM 752 O O . LYS A 1 98 ? -5.597 -1.215 20.655 1.00 90.31 98 LYS A O 1
ATOM 757 N N . ALA A 1 99 ? -5.471 0.308 19.008 1.00 89.44 99 ALA A N 1
ATOM 758 C CA . ALA A 1 99 ? -6.274 1.316 19.695 1.00 89.44 99 ALA A CA 1
ATOM 759 C C . ALA A 1 99 ? -7.743 0.885 19.854 1.00 89.44 99 ALA A C 1
ATOM 761 O O . ALA A 1 99 ? -8.333 1.125 20.907 1.00 89.44 99 ALA A O 1
ATOM 762 N N . VAL A 1 100 ? -8.327 0.230 18.845 1.00 90.06 100 VAL A N 1
ATOM 763 C CA . VAL A 1 100 ? -9.683 -0.343 18.935 1.00 90.06 100 VAL A CA 1
ATOM 764 C C . VAL A 1 100 ? -9.706 -1.526 19.906 1.00 90.06 100 VAL A C 1
ATOM 766 O O . VAL A 1 100 ? -10.589 -1.595 20.753 1.00 90.06 100 VAL A O 1
ATOM 769 N N . ALA A 1 101 ? -8.699 -2.403 19.873 1.00 90.94 101 ALA A N 1
ATOM 770 C CA . ALA A 1 101 ? -8.595 -3.536 20.797 1.00 90.94 101 ALA A CA 1
ATOM 771 C C . ALA A 1 101 ? -8.475 -3.095 22.266 1.00 90.94 101 ALA A C 1
ATOM 773 O O . ALA A 1 101 ? -9.118 -3.673 23.134 1.00 90.94 101 ALA A O 1
ATOM 774 N N . ALA A 1 102 ? -7.711 -2.036 22.550 1.00 92.50 102 ALA A N 1
ATOM 775 C CA . ALA A 1 102 ? -7.617 -1.480 23.901 1.00 92.50 102 ALA A CA 1
ATOM 776 C C . ALA A 1 102 ? -8.946 -0.859 24.377 1.00 92.50 102 ALA A C 1
ATOM 778 O O . ALA A 1 102 ? -9.304 -0.965 25.550 1.00 92.50 102 ALA A O 1
ATOM 779 N N . GLN A 1 103 ? -9.695 -0.215 23.474 1.00 91.25 103 GLN A N 1
ATOM 780 C CA . GLN A 1 103 ? -11.039 0.287 23.782 1.00 91.25 103 GLN A CA 1
ATOM 781 C C . GLN A 1 103 ? -12.018 -0.857 24.045 1.00 91.25 103 GLN A C 1
ATOM 783 O O . GLN A 1 103 ? -12.817 -0.771 24.975 1.00 91.25 103 GLN A O 1
ATOM 788 N N . ASP A 1 104 ? -11.939 -1.927 23.257 1.00 93.75 104 ASP A N 1
ATOM 789 C CA . ASP A 1 104 ? -12.734 -3.134 23.447 1.00 93.75 104 ASP A CA 1
ATOM 790 C C . ASP A 1 104 ? -12.472 -3.798 24.802 1.00 93.75 104 ASP A C 1
ATOM 792 O O . ASP A 1 104 ? -13.415 -4.081 25.537 1.00 93.75 104 ASP A O 1
ATOM 796 N N . GLU A 1 105 ? -11.202 -3.941 25.190 1.00 92.81 105 GLU A N 1
ATOM 797 C CA . GLU A 1 105 ? -10.808 -4.479 26.497 1.00 92.81 105 GLU A CA 1
ATOM 798 C C . GLU A 1 105 ? -11.397 -3.647 27.650 1.00 92.81 105 GLU A C 1
ATOM 800 O O . GLU A 1 105 ? -11.952 -4.191 28.608 1.00 92.81 105 GLU A O 1
ATOM 805 N N . HIS A 1 106 ? -11.369 -2.317 27.529 1.00 91.81 106 HIS A N 1
ATOM 806 C CA . HIS A 1 106 ? -11.962 -1.418 28.518 1.00 91.81 106 HIS A CA 1
ATOM 807 C C . HIS A 1 106 ? -13.497 -1.532 28.588 1.00 91.81 106 HIS A C 1
ATOM 809 O O . HIS A 1 106 ? -14.069 -1.483 29.680 1.00 91.81 106 HIS A O 1
ATOM 815 N N . VAL A 1 107 ? -14.181 -1.694 27.448 1.00 91.81 107 VAL A N 1
ATOM 816 C CA . VAL A 1 107 ? -15.637 -1.927 27.409 1.00 91.81 107 VAL A CA 1
ATOM 817 C C . VAL A 1 107 ? -15.978 -3.293 28.006 1.00 91.81 107 VAL A C 1
ATOM 819 O O . VAL A 1 107 ? -16.896 -3.381 28.821 1.00 91.81 107 VAL A O 1
ATOM 822 N N . SER A 1 108 ? -15.215 -4.338 27.679 1.00 91.62 108 SER A N 1
ATOM 823 C CA . SER A 1 108 ? -15.379 -5.680 28.247 1.00 91.62 108 SER A CA 1
ATOM 824 C C . SER A 1 108 ? -15.254 -5.658 29.771 1.00 91.62 108 SER A C 1
ATOM 826 O O . SER A 1 108 ? -16.137 -6.147 30.475 1.00 91.62 108 SER A O 1
ATOM 828 N N . HIS A 1 109 ? -14.224 -4.993 30.301 1.00 92.06 109 HIS A N 1
ATOM 829 C CA . HIS A 1 109 ? -14.045 -4.842 31.744 1.00 92.06 109 HIS A CA 1
ATOM 830 C C . HIS A 1 109 ? -15.204 -4.067 32.401 1.00 92.06 109 HIS A C 1
ATOM 832 O O . HIS A 1 109 ? -15.655 -4.413 33.492 1.00 92.06 109 HIS A O 1
ATOM 838 N N . GLN A 1 110 ? -15.751 -3.035 31.747 1.00 89.75 110 GLN A N 1
ATOM 839 C CA . GLN A 1 110 ? -16.943 -2.340 32.258 1.00 89.75 110 GLN A CA 1
ATOM 840 C C . GLN A 1 110 ? -18.186 -3.237 32.304 1.00 89.75 110 GLN A C 1
ATOM 842 O O . GLN A 1 110 ? -18.993 -3.104 33.222 1.00 89.75 110 GLN A O 1
ATOM 847 N N . ILE A 1 111 ? -18.351 -4.154 31.345 1.00 89.25 111 ILE A N 1
ATOM 848 C CA . ILE A 1 111 ? -19.453 -5.127 31.355 1.00 89.25 111 ILE A CA 1
ATOM 849 C C . ILE A 1 111 ? -19.328 -6.059 32.563 1.00 89.25 111 ILE A C 1
ATOM 851 O O . ILE A 1 111 ? -20.337 -6.331 33.216 1.00 89.25 111 ILE A O 1
ATOM 855 N N . GLU A 1 112 ? -18.117 -6.529 32.866 1.00 89.06 112 GLU A N 1
ATOM 856 C CA . GLU A 1 112 ? -17.840 -7.405 34.014 1.00 89.06 112 GLU A CA 1
ATOM 857 C C . GLU A 1 112 ? -18.092 -6.709 35.356 1.00 89.06 112 GLU A C 1
ATOM 859 O O . GLU A 1 112 ? -18.629 -7.321 36.277 1.00 89.06 112 GLU A O 1
ATOM 864 N N . MET A 1 113 ? -17.763 -5.419 35.448 1.00 86.69 113 MET A N 1
ATOM 865 C CA . MET A 1 113 ? -17.978 -4.608 36.651 1.00 86.69 113 MET A CA 1
ATOM 866 C C . MET A 1 113 ? -19.419 -4.090 36.800 1.00 86.69 113 MET A C 1
ATOM 868 O O . MET A 1 113 ? -19.773 -3.586 37.868 1.00 86.69 113 MET A O 1
ATOM 872 N N . SER A 1 114 ? -20.249 -4.180 35.753 1.00 85.75 114 SER A N 1
ATOM 873 C CA . SER A 1 114 ? -21.635 -3.695 35.787 1.00 85.75 114 SER A CA 1
ATOM 874 C C . SER A 1 114 ? -22.532 -4.583 36.655 1.00 85.75 114 SER A C 1
ATOM 876 O O . SER A 1 114 ? -22.514 -5.811 36.560 1.00 85.75 114 SER A O 1
ATOM 878 N N . SER A 1 115 ? -23.349 -3.952 37.500 1.00 82.00 115 SER A N 1
ATOM 879 C CA . SER A 1 115 ? -24.301 -4.657 38.362 1.00 82.00 115 SER A CA 1
ATOM 880 C C . SER A 1 115 ? -25.485 -5.204 37.558 1.00 82.00 115 SER A C 1
ATOM 882 O O . SER A 1 115 ? -25.956 -4.576 36.609 1.00 82.00 115 SER A O 1
ATOM 884 N N . GLU A 1 116 ? -26.050 -6.338 37.983 1.00 72.31 116 GLU A N 1
ATOM 885 C CA . GLU A 1 116 ? -27.260 -6.919 37.378 1.00 72.31 116 GLU A CA 1
ATOM 886 C C . GLU A 1 116 ? -28.478 -5.980 37.438 1.00 72.31 116 GLU A C 1
ATOM 888 O O . GLU A 1 116 ? -29.385 -6.096 36.615 1.00 72.31 116 GLU A O 1
ATOM 893 N N . ALA A 1 117 ? -28.486 -5.013 38.363 1.00 71.75 117 ALA A N 1
ATOM 894 C CA . ALA A 1 117 ? -29.531 -3.995 38.462 1.00 71.75 117 ALA A CA 1
ATOM 895 C C . ALA A 1 117 ? -29.495 -2.965 37.309 1.00 71.75 117 ALA A C 1
ATOM 897 O O . ALA A 1 117 ? -30.506 -2.327 37.020 1.00 71.75 117 ALA A O 1
ATOM 898 N N . GLU A 1 118 ? -28.366 -2.827 36.606 1.00 82.31 118 GLU A N 1
ATOM 899 C CA . GLU A 1 118 ? -28.132 -1.831 35.549 1.00 82.31 118 GLU A CA 1
ATOM 900 C C . GLU A 1 118 ? -28.282 -2.436 34.140 1.00 82.31 118 GLU A C 1
ATOM 902 O O . GLU A 1 118 ? -27.483 -2.200 33.230 1.00 82.31 118 GLU A O 1
ATOM 907 N N . VAL A 1 119 ? -29.344 -3.226 33.931 1.00 85.38 119 VAL A N 1
ATOM 908 C CA . VAL A 1 119 ? -29.593 -3.991 32.690 1.00 85.38 119 VAL A CA 1
ATOM 909 C C . VAL A 1 119 ? -29.478 -3.138 31.418 1.00 85.38 119 VAL A C 1
ATOM 911 O O . VAL A 1 119 ? -28.936 -3.599 30.412 1.00 85.38 119 VAL A O 1
ATOM 914 N N . GLN A 1 120 ? -29.972 -1.897 31.444 1.00 87.69 120 GLN A N 1
ATOM 915 C CA . GLN A 1 120 ? -29.949 -1.008 30.279 1.00 87.69 120 GLN A CA 1
ATOM 916 C C . GLN A 1 120 ? -28.523 -0.570 29.906 1.00 87.69 120 GLN A C 1
ATOM 918 O O . GLN A 1 120 ? -28.168 -0.594 28.728 1.00 87.69 120 GLN A O 1
ATOM 923 N N . GLN A 1 121 ? -27.697 -0.221 30.895 1.00 88.12 121 GLN A N 1
ATOM 924 C CA . GLN A 1 121 ? -26.301 0.166 30.683 1.00 88.12 121 GLN A CA 1
ATOM 925 C C . GLN A 1 121 ? -25.480 -1.023 30.182 1.00 88.12 121 GLN A C 1
ATOM 927 O O . GLN A 1 121 ? -24.733 -0.901 29.213 1.00 88.12 121 GLN A O 1
ATOM 932 N N . ARG A 1 122 ? -25.697 -2.208 30.763 1.00 89.38 122 ARG A N 1
ATOM 933 C CA . ARG A 1 122 ? -25.032 -3.440 30.330 1.00 89.38 122 ARG A CA 1
ATOM 934 C C . ARG A 1 122 ? -25.365 -3.807 28.882 1.00 89.38 122 ARG A C 1
ATOM 936 O O . ARG A 1 122 ? -24.469 -4.189 28.136 1.00 89.38 122 ARG A O 1
ATOM 943 N N . ARG A 1 123 ? -26.624 -3.641 28.450 1.00 90.25 123 ARG A N 1
ATOM 944 C CA . ARG A 1 123 ? -27.017 -3.839 27.040 1.00 90.25 123 ARG A CA 1
ATOM 945 C C . ARG A 1 123 ? -26.305 -2.874 26.097 1.00 90.25 123 ARG A C 1
ATOM 947 O O . ARG A 1 123 ? -25.884 -3.290 25.022 1.00 90.25 123 ARG A O 1
ATOM 954 N N . GLN A 1 124 ? -26.166 -1.608 26.487 1.00 91.75 124 GLN A N 1
ATOM 955 C CA . GLN A 1 124 ? -25.456 -0.617 25.679 1.00 91.75 124 GLN A CA 1
ATOM 956 C C . GLN A 1 124 ? -23.968 -0.967 25.540 1.00 91.75 124 GLN A C 1
ATOM 958 O O . GLN A 1 124 ? -23.445 -0.944 24.429 1.00 91.75 124 GLN A O 1
ATOM 963 N N . LEU A 1 125 ? -23.311 -1.351 26.636 1.00 92.38 125 LEU A N 1
ATOM 964 C CA . LEU A 1 125 ? -21.909 -1.774 26.615 1.00 92.38 125 LEU A CA 1
ATOM 965 C C . LEU A 1 125 ? -21.706 -3.046 25.778 1.00 92.38 125 LEU A C 1
ATOM 967 O O . LEU A 1 125 ? -20.771 -3.115 24.991 1.00 92.38 125 LEU A O 1
ATOM 971 N N . GLN A 1 126 ? -22.609 -4.028 25.879 1.00 92.50 126 GLN A N 1
ATOM 972 C CA . GLN A 1 126 ? -22.567 -5.232 25.036 1.00 92.50 126 GLN A CA 1
ATOM 973 C C . GLN A 1 126 ? -22.713 -4.908 23.546 1.00 92.50 126 GLN A C 1
ATOM 975 O O . GLN A 1 126 ? -22.028 -5.508 22.720 1.00 92.50 126 GLN A O 1
ATOM 980 N N . ALA A 1 127 ? -23.576 -3.951 23.192 1.00 93.88 127 ALA A N 1
ATOM 981 C CA . ALA A 1 127 ? -23.696 -3.494 21.812 1.00 93.88 127 ALA A CA 1
ATOM 982 C C . ALA A 1 127 ? -22.397 -2.830 21.325 1.00 93.88 127 ALA A C 1
ATOM 984 O O . ALA A 1 127 ? -21.945 -3.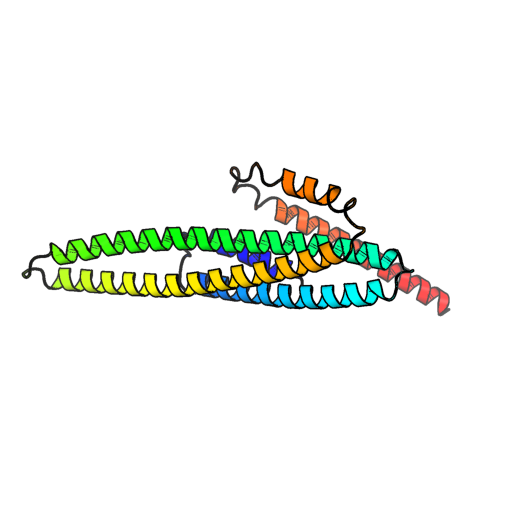136 20.225 1.00 93.88 127 ALA A O 1
ATOM 985 N N . GLN A 1 128 ? -21.766 -1.988 22.151 1.00 93.06 128 GLN A N 1
ATOM 986 C CA . GLN A 1 128 ? -20.473 -1.366 21.832 1.00 93.06 128 GLN A CA 1
ATOM 987 C C . GLN A 1 128 ? -19.352 -2.400 21.673 1.00 93.06 128 GLN A C 1
ATOM 989 O O . GLN A 1 128 ? -18.614 -2.347 20.696 1.00 93.06 128 GLN A O 1
ATOM 994 N N . HIS A 1 129 ? -19.268 -3.377 22.578 1.00 92.75 129 HIS A N 1
ATOM 995 C CA . HIS A 1 129 ? -18.319 -4.488 22.484 1.00 92.75 129 HIS A CA 1
ATOM 996 C C . HIS A 1 129 ? -18.481 -5.244 21.159 1.00 92.75 129 HIS A C 1
ATOM 998 O O . HIS A 1 129 ? -17.525 -5.431 20.413 1.00 92.75 129 HIS A O 1
ATOM 1004 N N . GLN A 1 130 ? -19.718 -5.595 20.788 1.00 93.31 130 GLN A N 1
ATOM 1005 C CA . GLN A 1 130 ? -19.975 -6.266 19.514 1.00 93.31 130 GLN A CA 1
ATOM 1006 C C . GLN A 1 130 ? -19.576 -5.406 18.303 1.00 93.31 130 GLN A C 1
ATOM 1008 O O . GLN A 1 130 ? -19.087 -5.944 17.310 1.00 93.31 130 GLN A O 1
ATOM 1013 N N . GLN A 1 131 ? -19.771 -4.085 18.370 1.00 93.38 131 GLN A N 1
ATOM 1014 C CA . GLN A 1 131 ? -19.334 -3.167 17.317 1.00 93.38 131 GLN A CA 1
ATOM 1015 C C . GLN A 1 131 ? -17.808 -3.141 17.182 1.00 93.38 131 GLN A C 1
ATOM 1017 O O . GLN A 1 131 ? -17.313 -3.275 16.066 1.00 93.38 131 GLN A O 1
ATOM 1022 N N . HIS A 1 132 ? -17.069 -3.040 18.290 1.00 91.75 132 HIS A N 1
ATOM 1023 C CA . HIS A 1 132 ? -15.605 -3.069 18.268 1.00 91.75 132 HIS A CA 1
ATOM 1024 C C . HIS A 1 132 ? -15.064 -4.406 17.746 1.00 91.75 132 HIS A C 1
ATOM 1026 O O . HIS A 1 132 ? -14.124 -4.416 16.954 1.00 91.75 132 HIS A O 1
ATOM 1032 N N . LEU A 1 133 ? -15.672 -5.536 18.126 1.00 92.88 133 LEU A N 1
ATOM 1033 C CA . LEU A 1 133 ? -15.288 -6.853 17.609 1.00 92.88 133 LEU A CA 1
ATOM 1034 C C . LEU A 1 133 ? -15.503 -6.975 16.096 1.00 92.88 133 LEU A C 1
ATOM 1036 O O . LEU A 1 133 ? -14.650 -7.532 15.401 1.00 92.88 133 LEU A O 1
ATOM 1040 N N . ASN A 1 134 ? -16.623 -6.459 15.584 1.00 92.00 134 ASN A N 1
ATOM 1041 C CA . ASN A 1 134 ? -16.883 -6.438 14.146 1.00 92.00 134 ASN A CA 1
ATOM 1042 C C . ASN A 1 134 ? -15.856 -5.552 13.427 1.00 92.00 134 ASN A C 1
ATOM 1044 O O . ASN A 1 134 ? -15.228 -6.000 12.475 1.00 92.00 134 ASN A O 1
ATOM 1048 N N . GLU A 1 135 ? -15.598 -4.350 13.945 1.00 90.06 135 GLU A N 1
ATOM 1049 C CA . GLU A 1 135 ? -14.591 -3.449 13.383 1.00 90.06 135 GLU A CA 1
ATOM 1050 C C . GLU A 1 135 ? -13.195 -4.091 13.360 1.00 90.06 135 GLU A C 1
ATOM 1052 O O . GLU A 1 135 ? -12.502 -4.050 12.345 1.00 90.06 135 GLU A O 1
ATOM 1057 N N . LEU A 1 136 ? -12.776 -4.733 14.454 1.00 91.94 136 LEU A N 1
ATOM 1058 C CA . LEU A 1 136 ? -11.497 -5.442 14.526 1.00 91.94 136 LEU A CA 1
ATOM 1059 C C . LEU A 1 136 ? -11.403 -6.567 13.497 1.00 91.94 136 LEU A C 1
ATOM 1061 O O . LEU A 1 136 ? -10.330 -6.780 12.930 1.00 91.94 136 LEU A O 1
ATOM 1065 N N . ARG A 1 137 ? -12.503 -7.286 13.257 1.00 91.50 137 ARG A N 1
ATOM 1066 C CA . ARG A 1 137 ? -12.570 -8.348 12.251 1.00 91.50 137 ARG A CA 1
ATOM 1067 C C . ARG A 1 137 ? -12.377 -7.787 10.843 1.00 91.50 137 ARG A C 1
ATOM 1069 O O . ARG A 1 137 ? -11.526 -8.302 10.119 1.00 91.50 137 ARG A O 1
ATOM 1076 N N . ASP A 1 138 ? -13.091 -6.723 10.495 1.00 88.69 138 ASP A N 1
ATOM 1077 C CA . ASP A 1 138 ? -13.023 -6.102 9.166 1.00 88.69 138 ASP A CA 1
ATOM 1078 C C . ASP A 1 138 ? -11.636 -5.486 8.908 1.00 88.69 138 ASP A C 1
ATOM 1080 O O . ASP A 1 138 ? -11.035 -5.658 7.839 1.00 88.69 138 ASP A O 1
ATOM 1084 N N . ARG A 1 139 ? -11.062 -4.835 9.932 1.00 87.81 139 ARG A N 1
ATOM 1085 C CA . ARG A 1 139 ? -9.678 -4.335 9.902 1.00 87.81 139 ARG A CA 1
ATOM 1086 C C . ARG A 1 139 ? -8.668 -5.470 9.721 1.00 87.81 139 ARG A C 1
ATOM 1088 O O . ARG A 1 139 ? -7.735 -5.343 8.933 1.00 87.81 139 ARG A O 1
ATOM 1095 N N . ASN A 1 140 ? -8.855 -6.602 10.404 1.00 90.88 140 ASN A N 1
ATOM 1096 C CA . ASN A 1 140 ? -7.963 -7.759 10.283 1.00 90.88 140 ASN A CA 1
ATOM 1097 C C . ASN A 1 140 ? -7.992 -8.365 8.872 1.00 90.88 140 ASN A C 1
ATOM 1099 O O . ASN A 1 140 ? -6.938 -8.676 8.318 1.00 90.88 140 ASN A O 1
ATOM 1103 N N . GLU A 1 141 ? -9.176 -8.492 8.272 1.00 90.00 141 GLU A N 1
ATOM 1104 C CA . GLU A 1 141 ? -9.324 -8.977 6.898 1.00 90.00 141 GLU A CA 1
ATOM 1105 C C . GLU A 1 141 ? -8.627 -8.045 5.897 1.00 90.00 141 GLU A C 1
ATOM 1107 O O . GLU A 1 141 ? -7.825 -8.502 5.078 1.00 90.00 141 GLU A O 1
ATOM 1112 N N . THR A 1 142 ? -8.835 -6.734 6.040 1.00 85.00 142 THR A N 1
ATOM 1113 C CA . THR A 1 142 ? -8.151 -5.712 5.233 1.00 85.00 142 THR A CA 1
ATOM 1114 C C . THR A 1 142 ? -6.630 -5.787 5.400 1.00 85.00 142 THR A C 1
ATOM 1116 O O . THR A 1 142 ? -5.886 -5.769 4.418 1.00 85.00 142 THR A O 1
ATOM 1119 N N . MET A 1 143 ? -6.146 -5.912 6.639 1.00 89.44 143 MET A N 1
ATOM 1120 C CA . MET A 1 143 ? -4.718 -6.025 6.939 1.00 89.44 143 MET A CA 1
ATOM 1121 C C . MET A 1 143 ? -4.109 -7.276 6.299 1.00 89.44 143 MET A C 1
ATOM 1123 O O . MET A 1 143 ? -3.029 -7.202 5.715 1.00 89.44 143 MET A O 1
ATOM 1127 N N . ARG A 1 144 ? -4.811 -8.412 6.353 1.00 91.44 144 ARG A N 1
ATOM 1128 C CA . ARG A 1 144 ? -4.367 -9.661 5.729 1.00 91.44 144 ARG A CA 1
ATOM 1129 C C . ARG A 1 144 ? -4.271 -9.536 4.209 1.00 91.44 144 ARG A C 1
ATOM 1131 O O . ARG A 1 144 ? -3.308 -10.027 3.620 1.00 91.44 144 ARG A O 1
ATOM 1138 N N . GLN A 1 145 ? -5.242 -8.874 3.581 1.00 90.69 145 GLN A N 1
ATOM 1139 C CA . GLN A 1 145 ? -5.207 -8.597 2.146 1.00 90.69 145 GLN A CA 1
ATOM 1140 C C . GLN A 1 145 ? -4.000 -7.719 1.784 1.00 90.69 145 GLN A C 1
ATOM 1142 O O . GLN A 1 145 ? -3.246 -8.046 0.869 1.00 90.69 145 GLN A O 1
ATOM 1147 N N . LEU A 1 146 ? -3.752 -6.662 2.559 1.00 88.75 146 LEU A N 1
ATOM 1148 C CA . LEU A 1 146 ? -2.599 -5.785 2.367 1.00 88.75 146 LEU A CA 1
ATOM 1149 C C . LEU A 1 146 ? -1.259 -6.525 2.541 1.00 88.75 146 LEU A C 1
ATOM 1151 O O . LEU A 1 146 ? -0.317 -6.291 1.785 1.00 88.75 146 LEU A O 1
ATOM 1155 N N . GLU A 1 147 ? -1.151 -7.439 3.508 1.00 89.38 147 GLU A N 1
ATOM 1156 C CA . GLU A 1 147 ? 0.040 -8.282 3.687 1.00 89.38 147 GLU A CA 1
ATOM 1157 C C . GLU A 1 147 ? 0.289 -9.197 2.479 1.00 89.38 147 GLU A C 1
ATOM 1159 O O . GLU A 1 147 ? 1.435 -9.346 2.039 1.00 89.38 147 GLU A O 1
ATOM 1164 N N . GLN A 1 148 ? -0.774 -9.773 1.910 1.00 91.44 148 GLN A N 1
ATOM 1165 C CA . GLN A 1 148 ? -0.687 -10.547 0.673 1.00 91.44 148 GLN A CA 1
ATOM 1166 C C . GLN A 1 148 ? -0.214 -9.669 -0.494 1.00 91.44 148 GLN A C 1
ATOM 1168 O O . GLN A 1 148 ? 0.689 -10.062 -1.235 1.00 91.44 148 GLN A O 1
ATOM 1173 N N . ASP A 1 149 ? -0.762 -8.462 -0.614 1.00 86.88 149 ASP A N 1
ATOM 1174 C CA . ASP A 1 149 ? -0.396 -7.503 -1.652 1.00 86.88 149 ASP A CA 1
ATOM 1175 C C . ASP A 1 149 ? 1.075 -7.061 -1.568 1.00 86.88 149 ASP A C 1
ATOM 1177 O O . ASP A 1 149 ? 1.744 -6.935 -2.598 1.00 86.88 149 ASP A O 1
ATOM 1181 N N . ILE A 1 150 ? 1.612 -6.883 -0.357 1.00 87.19 150 ILE A N 1
ATOM 1182 C CA . ILE A 1 150 ? 3.047 -6.635 -0.136 1.00 87.19 150 ILE A CA 1
ATOM 1183 C C . ILE A 1 150 ? 3.874 -7.833 -0.616 1.00 87.19 150 ILE A C 1
ATOM 1185 O O . ILE A 1 150 ? 4.910 -7.654 -1.266 1.00 87.19 150 ILE A O 1
ATOM 1189 N N . GLY A 1 151 ? 3.423 -9.053 -0.305 1.00 87.31 151 GLY A N 1
ATOM 1190 C CA . GLY A 1 151 ? 4.064 -10.295 -0.735 1.00 87.31 151 GLY A CA 1
ATOM 1191 C C . GLY A 1 151 ? 4.170 -10.410 -2.257 1.00 87.31 151 GLY A C 1
ATOM 1192 O O . GLY A 1 151 ? 5.236 -10.755 -2.778 1.00 87.31 151 GLY A O 1
ATOM 1193 N N . ASP A 1 152 ? 3.108 -10.039 -2.972 1.00 87.56 152 ASP A N 1
ATOM 1194 C CA . ASP A 1 152 ? 3.075 -10.010 -4.435 1.00 87.56 152 ASP A CA 1
ATOM 1195 C C . ASP A 1 152 ? 4.130 -9.053 -5.014 1.00 87.56 152 ASP A C 1
ATOM 1197 O O . ASP A 1 152 ? 4.906 -9.440 -5.895 1.00 87.56 152 ASP A O 1
ATOM 1201 N N . VAL A 1 153 ? 4.231 -7.825 -4.489 1.00 86.00 153 VAL A N 1
ATOM 1202 C CA . VAL A 1 153 ? 5.261 -6.854 -4.913 1.00 86.00 153 VAL A CA 1
ATOM 1203 C C . VAL A 1 153 ? 6.662 -7.371 -4.607 1.00 86.00 153 VAL A C 1
ATOM 1205 O O . VAL A 1 153 ? 7.552 -7.288 -5.456 1.00 86.00 153 VAL A O 1
ATOM 1208 N N . THR A 1 154 ? 6.872 -7.957 -3.424 1.00 87.69 154 THR A N 1
ATOM 1209 C CA . THR A 1 154 ? 8.152 -8.578 -3.064 1.00 87.69 154 THR A CA 1
ATOM 1210 C C . THR A 1 154 ? 8.550 -9.658 -4.069 1.00 87.69 154 THR A C 1
ATOM 1212 O O . THR A 1 154 ? 9.720 -9.727 -4.451 1.00 87.69 154 THR A O 1
ATOM 1215 N N . GLN A 1 155 ? 7.608 -10.485 -4.525 1.00 87.94 155 GLN A N 1
ATOM 1216 C CA . GLN A 1 155 ? 7.895 -11.515 -5.518 1.00 87.94 155 GLN A CA 1
ATOM 1217 C C . GLN A 1 155 ? 8.274 -10.910 -6.877 1.00 87.94 155 GLN A C 1
ATOM 1219 O O . GLN A 1 155 ? 9.250 -11.347 -7.486 1.00 87.94 155 GLN A O 1
ATOM 1224 N N . ILE A 1 156 ? 7.575 -9.861 -7.323 1.00 84.44 156 ILE A N 1
ATOM 1225 C CA . ILE A 1 156 ? 7.913 -9.135 -8.560 1.00 84.44 156 ILE A CA 1
ATOM 1226 C C . ILE A 1 156 ? 9.324 -8.541 -8.478 1.00 84.44 156 ILE A C 1
ATOM 1228 O O . ILE A 1 156 ? 10.090 -8.635 -9.436 1.00 84.44 156 ILE A O 1
ATOM 1232 N N . MET A 1 157 ? 9.692 -7.961 -7.335 1.00 82.88 157 MET A N 1
ATOM 1233 C CA . MET A 1 157 ? 11.030 -7.407 -7.123 1.00 82.88 157 MET A CA 1
ATOM 1234 C C . MET A 1 157 ? 12.120 -8.479 -7.150 1.00 82.88 157 MET A C 1
ATOM 1236 O O . MET A 1 157 ? 13.174 -8.251 -7.739 1.00 82.88 157 MET A O 1
ATOM 1240 N N . LYS A 1 158 ? 11.878 -9.654 -6.554 1.00 84.50 158 LYS A N 1
ATOM 1241 C CA . LYS A 1 158 ? 12.812 -10.792 -6.622 1.00 84.50 158 LYS A CA 1
ATOM 1242 C C . LYS A 1 158 ? 12.996 -11.277 -8.056 1.00 84.50 158 LYS A C 1
ATOM 1244 O O . LYS A 1 158 ? 14.125 -11.498 -8.489 1.00 84.50 158 LYS A O 1
ATOM 1249 N N . ASP A 1 159 ? 11.898 -11.397 -8.797 1.00 83.19 159 ASP A N 1
ATOM 1250 C CA . ASP A 1 159 ? 11.928 -11.727 -10.219 1.00 83.19 159 ASP A CA 1
ATOM 1251 C C . ASP A 1 159 ? 12.758 -10.703 -11.002 1.00 83.19 159 ASP A C 1
ATOM 1253 O O . ASP A 1 159 ? 13.593 -11.085 -11.816 1.00 83.19 159 ASP A O 1
ATOM 1257 N N . LEU A 1 160 ? 12.568 -9.410 -10.735 1.00 79.69 160 LEU A N 1
ATOM 1258 C CA . LEU A 1 160 ? 13.303 -8.339 -11.402 1.00 79.69 160 LEU A CA 1
ATOM 1259 C C . LEU A 1 160 ? 14.796 -8.355 -11.049 1.00 79.69 160 LEU A C 1
ATOM 1261 O O . LEU A 1 160 ? 15.633 -8.236 -11.941 1.00 79.69 160 LEU A O 1
ATOM 1265 N N . ALA A 1 161 ? 15.134 -8.578 -9.777 1.00 77.62 161 ALA A N 1
ATOM 1266 C CA . ALA A 1 161 ? 16.512 -8.721 -9.317 1.00 77.62 161 ALA A CA 1
ATOM 1267 C C . ALA A 1 161 ? 17.221 -9.902 -9.994 1.00 77.62 161 ALA A C 1
ATOM 1269 O O . ALA A 1 161 ? 18.381 -9.777 -10.378 1.00 77.62 161 ALA A O 1
ATOM 1270 N N . ARG A 1 162 ? 16.518 -11.021 -10.214 1.00 79.06 162 ARG A N 1
ATOM 1271 C CA . ARG A 1 162 ? 17.050 -12.153 -10.983 1.00 79.06 162 ARG A CA 1
ATOM 1272 C C . ARG A 1 162 ? 17.356 -11.763 -12.426 1.00 79.06 162 ARG A C 1
ATOM 1274 O O . ARG A 1 162 ? 18.428 -12.089 -12.917 1.00 79.06 162 ARG A O 1
ATOM 1281 N N . ILE A 1 163 ? 16.455 -11.028 -13.084 1.00 72.62 163 ILE A N 1
ATOM 1282 C CA . ILE A 1 163 ? 16.705 -10.551 -14.448 1.00 72.62 163 ILE A CA 1
ATOM 1283 C C . ILE A 1 163 ? 17.953 -9.656 -14.471 1.00 72.62 163 ILE A C 1
ATOM 1285 O O . ILE A 1 163 ? 18.763 -9.782 -15.380 1.00 72.62 163 ILE A O 1
ATOM 1289 N N . VAL A 1 164 ? 18.145 -8.776 -13.483 1.00 70.19 164 VAL A N 1
ATOM 1290 C CA . VAL A 1 164 ? 19.354 -7.934 -13.368 1.00 70.19 164 VAL A CA 1
ATOM 1291 C C . VAL A 1 164 ? 20.614 -8.776 -13.129 1.00 70.19 164 VAL A C 1
ATOM 1293 O O . VAL A 1 164 ? 21.619 -8.560 -13.799 1.00 70.19 164 VAL A O 1
ATOM 1296 N N . HIS A 1 165 ? 20.558 -9.760 -12.229 1.00 66.06 165 HIS A N 1
ATOM 1297 C CA . HIS A 1 165 ? 21.698 -10.615 -11.888 1.00 66.06 165 HIS A CA 1
ATOM 1298 C C . HIS A 1 165 ? 22.151 -11.505 -13.057 1.00 66.06 165 HIS A C 1
ATOM 1300 O O . HIS A 1 165 ? 23.342 -11.565 -13.357 1.00 66.06 165 HIS A O 1
ATOM 1306 N N . ASP A 1 166 ? 21.207 -12.119 -13.778 1.00 61.41 166 ASP A N 1
ATOM 1307 C CA . ASP A 1 166 ? 21.478 -12.989 -14.933 1.00 61.41 166 ASP A CA 1
ATOM 1308 C C . ASP A 1 166 ? 22.091 -12.219 -16.134 1.00 61.41 166 ASP A C 1
ATOM 1310 O O . ASP A 1 166 ? 22.528 -12.830 -17.109 1.00 61.41 166 ASP A O 1
ATOM 1314 N N . GLN A 1 167 ? 22.140 -10.878 -16.088 1.00 56.41 167 GLN A N 1
ATOM 1315 C CA . GLN A 1 167 ? 22.664 -10.024 -17.162 1.00 56.41 167 GLN A CA 1
ATOM 1316 C C . GLN A 1 167 ? 24.164 -9.688 -17.059 1.00 56.41 167 GLN A C 1
ATOM 1318 O O . GLN A 1 167 ? 24.676 -9.109 -18.013 1.00 56.41 167 GLN A O 1
ATOM 1323 N N . GLY A 1 168 ? 24.870 -10.071 -15.983 1.00 51.09 168 GLY A N 1
ATOM 1324 C CA . GLY A 1 168 ? 26.337 -10.266 -15.920 1.00 51.09 168 GLY A CA 1
ATOM 1325 C C . GLY A 1 168 ? 27.312 -9.134 -16.318 1.00 51.09 168 GLY A C 1
ATOM 1326 O O . GLY A 1 168 ? 28.509 -9.310 -16.125 1.00 51.09 168 GLY A O 1
ATOM 1327 N N . GLU A 1 169 ? 26.868 -7.993 -16.853 1.00 49.47 169 GLU A N 1
ATOM 1328 C CA . GLU A 1 169 ? 27.740 -6.925 -17.384 1.00 49.47 169 GLU A CA 1
ATOM 1329 C C . GLU A 1 169 ? 27.111 -5.521 -17.224 1.00 49.47 169 GLU A C 1
ATOM 1331 O O . GLU A 1 169 ? 27.183 -4.680 -18.116 1.00 49.47 169 GLU A O 1
ATOM 1336 N N . ILE A 1 170 ? 26.414 -5.270 -16.108 1.00 47.94 170 ILE A N 1
ATOM 1337 C CA . ILE A 1 170 ? 25.808 -3.961 -15.786 1.00 47.94 170 ILE A CA 1
ATOM 1338 C C . ILE A 1 170 ? 25.911 -3.736 -14.271 1.00 47.94 170 ILE A C 1
ATOM 1340 O O . ILE A 1 170 ? 24.922 -3.812 -13.545 1.00 47.94 170 ILE A O 1
ATOM 1344 N N . VAL A 1 171 ? 27.130 -3.535 -13.769 1.00 46.09 171 VAL A N 1
ATOM 1345 C CA . VAL A 1 171 ? 27.356 -3.134 -12.366 1.00 46.09 171 VAL A CA 1
ATOM 1346 C C . VAL A 1 171 ? 27.670 -1.634 -12.265 1.00 46.09 171 VAL A C 1
ATOM 1348 O O . VAL A 1 171 ? 27.233 -0.994 -11.315 1.00 46.09 171 VAL A O 1
ATOM 1351 N N . ASP A 1 172 ? 28.256 -1.018 -13.297 1.00 44.56 172 ASP A N 1
ATOM 1352 C CA . ASP A 1 172 ? 28.775 0.357 -13.181 1.00 44.56 172 ASP A CA 1
ATOM 1353 C C . ASP A 1 172 ? 27.733 1.483 -13.367 1.00 44.56 172 ASP A C 1
ATOM 1355 O O . ASP A 1 172 ? 27.972 2.616 -12.957 1.00 44.56 172 ASP A O 1
ATOM 1359 N N . SER A 1 173 ? 26.560 1.227 -13.967 1.00 43.97 173 SER A N 1
ATOM 1360 C CA . SER A 1 173 ? 25.550 2.279 -14.232 1.00 43.97 173 SER A CA 1
ATOM 1361 C C . SER A 1 173 ? 24.428 2.364 -13.186 1.00 43.97 173 SER A C 1
ATOM 1363 O O . SER A 1 173 ? 23.681 3.346 -13.155 1.00 43.97 173 SER A O 1
ATOM 1365 N N . ILE A 1 174 ? 24.313 1.357 -12.311 1.00 43.41 174 ILE A N 1
ATOM 1366 C CA . ILE A 1 174 ? 23.299 1.290 -11.247 1.00 43.41 174 ILE A CA 1
ATOM 1367 C C . ILE A 1 174 ? 23.793 2.002 -9.982 1.00 43.41 174 ILE A C 1
ATOM 1369 O O . ILE A 1 174 ? 22.998 2.660 -9.313 1.00 43.41 174 ILE A O 1
ATOM 1373 N N . GLU A 1 175 ? 25.094 1.952 -9.693 1.00 40.06 175 GLU A N 1
ATOM 1374 C CA . GLU A 1 175 ? 25.693 2.570 -8.502 1.00 40.06 175 GLU A CA 1
ATOM 1375 C C . GLU A 1 175 ? 25.477 4.097 -8.485 1.00 40.06 175 GLU A C 1
ATOM 1377 O O . GLU A 1 175 ? 25.000 4.649 -7.494 1.00 40.06 175 GLU A O 1
ATOM 1382 N N . ALA A 1 176 ? 25.626 4.762 -9.638 1.00 41.28 176 ALA A N 1
ATOM 1383 C CA . ALA A 1 176 ? 25.411 6.207 -9.776 1.00 41.28 176 ALA A CA 1
ATOM 1384 C C . ALA A 1 176 ? 23.943 6.659 -9.595 1.00 41.28 176 ALA A C 1
ATOM 1386 O O . ALA A 1 176 ? 23.687 7.794 -9.191 1.00 41.28 176 ALA A O 1
ATOM 1387 N N . ASN A 1 177 ? 22.965 5.791 -9.881 1.00 40.53 177 ASN A N 1
ATOM 1388 C CA . ASN A 1 177 ? 21.539 6.120 -9.749 1.00 40.53 177 ASN A CA 1
ATOM 1389 C C . ASN A 1 177 ? 20.950 5.662 -8.402 1.00 40.53 177 ASN A C 1
ATOM 1391 O O . ASN A 1 177 ? 19.991 6.262 -7.912 1.00 40.53 177 ASN A O 1
ATOM 1395 N N . VAL A 1 178 ? 21.529 4.625 -7.788 1.00 42.31 178 VAL A N 1
ATOM 1396 C CA . VAL A 1 178 ? 21.155 4.130 -6.455 1.00 42.31 178 VAL A CA 1
ATOM 1397 C C . VAL A 1 178 ? 21.741 5.012 -5.352 1.00 42.31 178 VAL A C 1
ATOM 1399 O O . VAL A 1 178 ? 21.034 5.283 -4.383 1.00 42.31 178 VAL A O 1
ATOM 1402 N N . GLU A 1 179 ? 22.949 5.561 -5.510 1.00 34.50 179 GLU A N 1
ATOM 1403 C CA . GLU A 1 179 ? 23.534 6.490 -4.529 1.00 34.50 179 GLU A CA 1
ATOM 1404 C C . GLU A 1 179 ? 22.723 7.795 -4.409 1.00 34.50 179 GLU A C 1
ATOM 1406 O O . GLU A 1 179 ? 22.485 8.303 -3.311 1.00 34.50 179 GLU A O 1
ATOM 1411 N N . HIS A 1 180 ? 22.143 8.268 -5.516 1.00 36.56 180 HIS A N 1
ATOM 1412 C CA . HIS A 1 180 ? 21.235 9.418 -5.509 1.00 36.56 180 HIS A CA 1
ATOM 1413 C C . HIS A 1 180 ? 19.845 9.112 -4.912 1.00 36.56 180 HIS A C 1
ATOM 1415 O O . HIS A 1 180 ? 19.164 10.028 -4.441 1.00 36.56 180 HIS A O 1
ATOM 1421 N N . ALA A 1 181 ? 19.420 7.843 -4.914 1.00 38.34 181 ALA A N 1
ATOM 1422 C CA . ALA A 1 181 ? 18.167 7.393 -4.306 1.00 38.34 181 ALA A CA 1
ATOM 1423 C C . ALA A 1 181 ? 18.324 7.075 -2.805 1.00 38.34 181 ALA A C 1
ATOM 1425 O O . ALA A 1 181 ? 17.411 7.345 -2.025 1.00 38.34 181 ALA A O 1
ATOM 1426 N N . ALA A 1 182 ? 19.490 6.573 -2.382 1.00 34.09 182 ALA A N 1
ATOM 1427 C CA . ALA A 1 182 ? 19.813 6.276 -0.986 1.00 34.09 182 ALA A CA 1
ATOM 1428 C C . ALA A 1 182 ? 20.062 7.548 -0.150 1.00 34.09 182 ALA A C 1
ATOM 1430 O O . ALA A 1 182 ? 19.651 7.619 1.009 1.00 34.09 182 ALA A O 1
ATOM 1431 N N . MET A 1 183 ? 20.622 8.602 -0.754 1.00 32.75 183 MET A N 1
ATOM 1432 C CA . MET A 1 183 ? 20.891 9.888 -0.085 1.00 32.75 183 MET A CA 1
ATOM 1433 C C . MET A 1 183 ? 19.635 10.710 0.272 1.00 32.75 183 MET A C 1
ATOM 1435 O O . MET A 1 183 ? 19.741 11.761 0.905 1.00 32.75 183 MET A O 1
ATOM 1439 N N . HIS A 1 184 ? 18.431 10.235 -0.065 1.00 41.09 184 HIS A N 1
ATOM 1440 C CA . HIS A 1 184 ? 17.166 10.867 0.330 1.00 41.09 184 HIS A CA 1
ATOM 1441 C C . HIS A 1 184 ? 16.305 10.036 1.293 1.00 41.09 184 HIS A C 1
ATOM 1443 O O . HIS A 1 184 ? 15.188 10.445 1.603 1.00 41.09 184 HIS A O 1
ATOM 1449 N N . VAL A 1 185 ? 16.823 8.925 1.828 1.00 41.22 185 VAL A N 1
ATOM 1450 C CA . VAL A 1 185 ? 16.107 8.098 2.820 1.00 41.22 185 VAL A CA 1
ATOM 1451 C C . VAL A 1 185 ? 16.489 8.451 4.270 1.00 41.22 185 VAL A C 1
ATOM 1453 O O . VAL A 1 185 ? 15.736 8.159 5.194 1.00 41.22 185 VAL A O 1
ATOM 1456 N N . GLN A 1 186 ? 17.592 9.172 4.509 1.00 34.62 186 GLN A N 1
ATOM 1457 C CA . GLN A 1 186 ? 18.108 9.387 5.873 1.00 34.62 186 GLN A CA 1
ATOM 1458 C C . GLN A 1 186 ? 17.582 10.635 6.616 1.00 34.62 186 GLN A C 1
ATOM 1460 O O . GLN A 1 186 ? 17.988 10.888 7.747 1.00 34.62 186 GLN A O 1
ATOM 1465 N N . GLN A 1 187 ? 16.644 11.404 6.050 1.00 36.78 187 GLN A N 1
ATOM 1466 C CA . GLN A 1 187 ? 15.987 12.521 6.761 1.00 36.78 187 GLN A CA 1
ATOM 1467 C C . GLN A 1 187 ? 14.476 12.596 6.480 1.00 36.78 187 GLN A C 1
ATOM 1469 O O . GLN A 1 187 ? 13.915 13.659 6.235 1.00 36.78 187 GLN A O 1
ATOM 1474 N N . GLY A 1 188 ? 13.797 11.450 6.537 1.00 36.50 188 GLY A N 1
ATOM 1475 C CA . GLY A 1 188 ? 12.337 11.341 6.421 1.00 36.50 188 GLY A CA 1
ATOM 1476 C C . GLY A 1 188 ? 11.574 11.476 7.744 1.00 36.50 188 GLY A C 1
ATOM 1477 O O . GLY A 1 188 ? 10.482 10.936 7.852 1.00 36.50 188 GLY A O 1
ATOM 1478 N N . ALA A 1 189 ? 12.139 12.147 8.754 1.00 38.38 189 ALA A N 1
ATOM 1479 C CA . ALA A 1 189 ? 11.470 12.413 10.036 1.00 38.38 189 ALA A CA 1
ATOM 1480 C C . ALA A 1 189 ? 10.991 13.871 10.193 1.00 38.38 189 ALA A C 1
ATOM 1482 O O . ALA A 1 189 ? 10.366 14.209 11.193 1.00 38.38 189 ALA A O 1
ATOM 1483 N N . THR A 1 190 ? 11.231 14.744 9.213 1.00 38.69 190 THR A N 1
ATOM 1484 C CA . THR A 1 190 ? 10.799 16.147 9.277 1.00 38.69 190 THR A CA 1
ATOM 1485 C C . THR A 1 190 ? 10.337 16.623 7.908 1.00 38.69 190 THR A C 1
ATOM 1487 O O . THR A 1 190 ? 11.142 16.923 7.031 1.00 38.69 190 THR A O 1
ATOM 1490 N N . ASP A 1 191 ? 9.017 16.646 7.728 1.00 36.75 191 ASP A N 1
ATOM 1491 C CA . ASP A 1 191 ? 8.260 17.822 7.277 1.00 36.75 191 ASP A CA 1
ATOM 1492 C C . ASP A 1 191 ? 7.118 17.458 6.325 1.00 36.75 191 ASP A C 1
ATOM 1494 O O . ASP A 1 191 ? 7.174 17.608 5.102 1.00 36.75 191 ASP A O 1
ATOM 1498 N N . VAL A 1 192 ? 5.984 17.163 6.962 1.00 44.66 192 VAL A N 1
ATOM 1499 C CA . VAL A 1 192 ? 4.596 17.182 6.460 1.00 44.66 192 VAL A CA 1
ATOM 1500 C C . VAL A 1 192 ? 4.215 18.513 5.758 1.00 44.66 192 VAL A C 1
ATOM 1502 O O . VAL A 1 192 ? 3.099 18.696 5.283 1.00 44.66 192 VAL A O 1
ATOM 1505 N N . ARG A 1 193 ? 5.143 19.463 5.593 1.00 39.41 193 ARG A N 1
ATOM 1506 C CA . ARG A 1 193 ? 4.897 20.791 5.015 1.00 39.41 193 ARG A CA 1
ATOM 1507 C C . ARG A 1 193 ? 5.205 20.915 3.516 1.00 39.41 193 ARG A C 1
ATOM 1509 O O . ARG A 1 193 ? 4.903 21.952 2.929 1.00 39.41 193 ARG A O 1
ATOM 1516 N N . ARG A 1 194 ? 5.775 19.893 2.860 1.00 41.06 194 ARG A N 1
ATOM 1517 C CA . ARG A 1 194 ? 6.221 19.979 1.447 1.00 41.06 194 ARG A CA 1
ATOM 1518 C C . ARG A 1 194 ? 5.223 19.482 0.391 1.00 41.06 194 ARG A C 1
ATOM 1520 O O . ARG A 1 194 ? 5.532 19.551 -0.798 1.00 41.06 194 ARG A O 1
ATOM 1527 N N . ALA A 1 195 ? 4.023 19.047 0.777 1.00 42.12 195 ALA A N 1
ATOM 1528 C CA . ALA A 1 195 ? 3.009 18.546 -0.161 1.00 42.12 195 ALA A CA 1
ATOM 1529 C C . ALA A 1 195 ? 2.394 19.645 -1.059 1.00 42.12 195 ALA A C 1
ATOM 1531 O O . ALA A 1 195 ? 1.966 19.376 -2.181 1.00 42.12 195 ALA A O 1
ATOM 1532 N N . THR A 1 196 ? 2.420 20.911 -0.635 1.00 42.09 196 THR A N 1
ATOM 1533 C CA . THR A 1 196 ? 1.841 22.024 -1.410 1.00 42.09 196 THR A CA 1
ATOM 1534 C C . THR A 1 196 ? 2.791 22.594 -2.474 1.00 42.09 196 THR A C 1
ATOM 1536 O O . THR A 1 196 ? 2.333 23.155 -3.469 1.00 42.09 196 THR A O 1
ATOM 1539 N N . PHE A 1 197 ? 4.109 22.387 -2.352 1.00 41.22 197 PHE A N 1
ATOM 1540 C CA . PHE A 1 197 ? 5.099 22.968 -3.275 1.00 41.22 197 PHE A CA 1
ATOM 1541 C C . PHE A 1 197 ? 5.348 22.124 -4.544 1.00 41.22 197 PHE A C 1
ATOM 1543 O O . PHE A 1 197 ? 5.720 22.665 -5.591 1.00 41.22 197 PHE A O 1
ATOM 1550 N N . TYR A 1 198 ? 5.101 20.807 -4.508 1.00 43.81 198 TYR A N 1
ATOM 1551 C CA . TYR A 1 198 ? 5.317 19.928 -5.671 1.00 43.81 198 TYR A CA 1
ATOM 1552 C C . TYR A 1 198 ? 4.186 19.977 -6.710 1.00 43.81 198 TYR A C 1
ATOM 1554 O O . TYR A 1 198 ? 4.458 19.827 -7.905 1.00 43.81 198 TYR A O 1
ATOM 1562 N N . GLN A 1 199 ? 2.949 20.302 -6.312 1.00 38.72 199 GLN A N 1
ATOM 1563 C CA . GLN A 1 199 ? 1.852 20.514 -7.267 1.00 38.72 199 GLN A CA 1
ATOM 1564 C C . GLN A 1 199 ? 2.103 21.706 -8.207 1.00 38.72 199 GLN A C 1
ATOM 1566 O O . GLN A 1 199 ? 1.710 21.665 -9.373 1.00 38.72 199 GLN A O 1
ATOM 1571 N N . GLN A 1 200 ? 2.788 22.761 -7.753 1.00 41.62 200 GLN A N 1
ATOM 1572 C CA . GLN A 1 200 ? 3.100 23.915 -8.607 1.00 41.62 200 GLN A CA 1
ATOM 1573 C C . GLN A 1 200 ? 4.198 23.604 -9.636 1.00 41.62 200 GLN A C 1
ATOM 1575 O O . GLN A 1 200 ? 4.059 23.976 -10.802 1.00 41.62 200 GLN A O 1
ATOM 1580 N N . LYS A 1 201 ? 5.240 22.849 -9.260 1.00 39.88 201 LYS A N 1
ATOM 1581 C CA . LYS A 1 201 ? 6.331 22.480 -10.183 1.00 39.88 201 LYS A CA 1
ATOM 1582 C C . LYS A 1 201 ? 5.922 21.416 -11.209 1.00 39.88 201 LYS A C 1
ATOM 1584 O O . LYS A 1 201 ? 6.375 21.477 -12.350 1.00 39.88 201 LYS A O 1
ATOM 1589 N N . ALA A 1 202 ? 5.037 20.481 -10.854 1.00 44.16 202 ALA A N 1
ATOM 1590 C CA . ALA A 1 202 ? 4.502 19.502 -11.806 1.00 44.16 202 ALA A CA 1
ATOM 1591 C C . ALA A 1 202 ? 3.598 20.156 -12.870 1.00 44.16 202 ALA A C 1
ATOM 1593 O O . ALA A 1 202 ? 3.670 19.792 -14.044 1.00 44.16 202 ALA A O 1
ATOM 1594 N N . ARG A 1 203 ? 2.806 21.174 -12.491 1.00 44.66 203 ARG A N 1
ATOM 1595 C CA . ARG A 1 203 ? 1.991 21.960 -13.437 1.00 44.66 203 ARG A CA 1
ATOM 1596 C C . ARG A 1 203 ? 2.846 22.752 -14.430 1.00 44.66 203 ARG A C 1
ATOM 1598 O O . ARG A 1 203 ? 2.538 22.754 -15.617 1.00 44.66 203 ARG A O 1
ATOM 1605 N N . GLN A 1 204 ? 3.955 23.342 -13.980 1.00 47.72 204 GLN A N 1
ATOM 1606 C CA . GLN A 1 204 ? 4.884 24.049 -14.871 1.00 47.72 204 GLN A CA 1
ATOM 1607 C C . GLN A 1 204 ? 5.574 23.095 -15.860 1.00 47.72 204 GLN A C 1
ATOM 1609 O O . GLN A 1 204 ? 5.660 23.401 -17.045 1.00 47.72 204 GLN A O 1
ATOM 1614 N N . LYS A 1 205 ? 5.988 21.899 -15.419 1.00 46.97 205 LYS A N 1
ATOM 1615 C CA . LYS A 1 205 ? 6.627 20.902 -16.301 1.00 46.97 205 LYS A CA 1
ATOM 1616 C C . LYS A 1 205 ? 5.672 20.323 -17.355 1.00 46.97 205 LYS A C 1
ATOM 1618 O O . LYS A 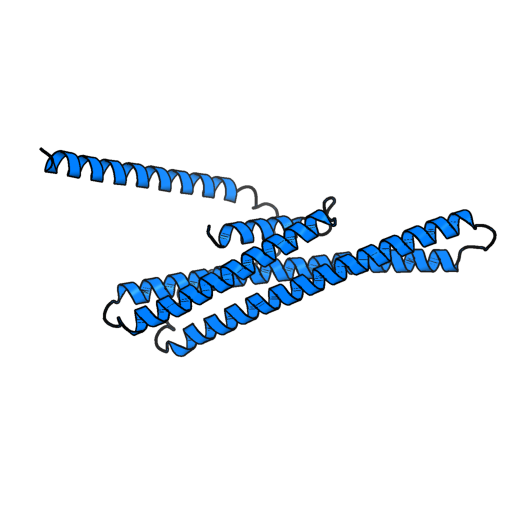1 205 ? 6.092 20.118 -18.490 1.00 46.97 205 LYS A O 1
ATOM 1623 N N . LYS A 1 206 ? 4.389 20.123 -17.020 1.00 50.72 206 LYS A N 1
ATOM 1624 C CA . LYS A 1 206 ? 3.356 19.706 -17.991 1.00 50.72 206 LYS A CA 1
ATOM 1625 C C . LYS A 1 206 ? 3.098 20.778 -19.062 1.00 50.72 206 LYS A C 1
ATOM 1627 O O . LYS A 1 206 ? 2.919 20.430 -20.223 1.00 50.72 206 LYS A O 1
ATOM 1632 N N . PHE A 1 207 ? 3.153 22.064 -18.702 1.00 49.97 207 PHE A N 1
ATOM 1633 C CA . PHE A 1 207 ? 3.015 23.166 -19.662 1.00 49.97 207 PHE A CA 1
ATOM 1634 C C . PHE A 1 207 ? 4.168 23.203 -20.678 1.00 49.97 207 PHE A C 1
ATOM 1636 O O . PHE A 1 207 ? 3.919 23.256 -21.880 1.00 49.97 207 PHE A O 1
ATOM 1643 N N . PHE A 1 208 ? 5.421 23.086 -20.220 1.00 49.91 208 PHE A N 1
ATOM 1644 C CA . PHE A 1 208 ? 6.581 23.053 -21.123 1.00 49.91 208 PHE A CA 1
ATOM 1645 C C . PHE A 1 208 ? 6.576 21.834 -22.061 1.00 49.91 208 PHE A C 1
ATOM 1647 O O . PHE A 1 208 ? 6.929 21.969 -23.231 1.00 49.91 208 PHE A O 1
ATOM 1654 N N . LEU A 1 209 ? 6.109 20.671 -21.589 1.00 50.03 209 LEU A N 1
ATOM 1655 C CA . LEU A 1 209 ? 5.949 19.476 -22.424 1.00 50.03 209 LEU A CA 1
ATOM 1656 C C . LEU A 1 209 ? 4.882 19.673 -23.520 1.00 50.03 209 LEU A C 1
ATOM 1658 O O . LEU A 1 209 ? 5.113 19.304 -24.669 1.00 50.03 209 LEU A O 1
ATOM 1662 N N . CYS A 1 210 ? 3.746 20.304 -23.197 1.00 55.62 210 CYS A N 1
ATOM 1663 C CA . CYS A 1 210 ? 2.709 20.623 -24.185 1.00 55.62 210 CYS A CA 1
ATOM 1664 C C . CYS A 1 210 ? 3.194 21.621 -25.249 1.00 55.62 210 CYS A C 1
ATOM 1666 O O . CYS A 1 210 ? 2.941 21.413 -26.433 1.00 55.62 210 CYS A O 1
ATOM 1668 N N . VAL A 1 211 ? 3.919 22.676 -24.856 1.00 62.97 211 VAL A N 1
ATOM 1669 C CA . VAL A 1 211 ? 4.454 23.676 -25.803 1.00 62.97 211 VAL A CA 1
ATOM 1670 C C . VAL A 1 211 ? 5.453 23.043 -26.779 1.00 62.97 211 VAL A C 1
ATOM 1672 O O . VAL A 1 211 ? 5.404 23.325 -27.976 1.00 62.97 211 VAL A O 1
ATOM 1675 N N . PHE A 1 212 ? 6.310 22.139 -26.296 1.00 63.12 212 PHE A N 1
ATOM 1676 C CA . PHE A 1 212 ? 7.255 21.403 -27.139 1.00 63.12 212 PHE A CA 1
ATOM 1677 C C . PHE A 1 212 ? 6.550 20.515 -28.182 1.00 63.12 212 PHE A C 1
ATOM 1679 O O . PHE A 1 212 ? 6.939 20.506 -29.350 1.00 63.12 212 PHE A O 1
ATOM 1686 N N . LEU A 1 213 ? 5.473 19.822 -27.793 1.00 54.47 213 LEU A N 1
ATOM 1687 C CA . LEU A 1 213 ? 4.695 18.972 -28.703 1.00 54.47 213 LEU A CA 1
ATOM 1688 C C . LEU A 1 213 ? 3.977 19.773 -29.799 1.00 54.47 213 LEU A C 1
ATOM 1690 O O . LEU A 1 213 ? 3.958 19.343 -30.951 1.00 54.47 213 LEU A O 1
ATOM 1694 N N . VAL A 1 214 ? 3.438 20.953 -29.477 1.00 69.12 214 VAL A N 1
ATOM 1695 C CA . VAL A 1 214 ? 2.796 21.835 -30.471 1.00 69.12 214 VAL A CA 1
ATOM 1696 C C . VAL A 1 214 ? 3.809 22.323 -31.512 1.00 69.12 214 VAL A C 1
ATOM 1698 O O . VAL A 1 214 ? 3.517 22.314 -32.708 1.00 69.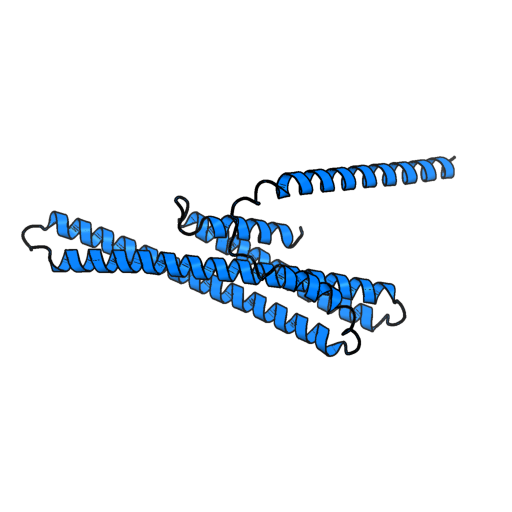12 214 VAL A O 1
ATOM 1701 N N . PHE A 1 215 ? 5.020 22.684 -31.079 1.00 70.19 215 PHE A N 1
ATOM 1702 C CA . PHE A 1 215 ? 6.098 23.091 -31.985 1.00 70.19 215 PHE A CA 1
ATOM 1703 C C . PHE A 1 215 ? 6.519 21.964 -32.936 1.00 70.19 215 PHE A C 1
ATOM 1705 O O . PHE A 1 215 ? 6.713 22.198 -34.128 1.00 70.19 215 PHE A O 1
ATOM 1712 N N . LEU A 1 216 ? 6.607 20.732 -32.428 1.00 60.88 216 LEU A N 1
ATOM 1713 C CA . LEU A 1 216 ? 6.955 19.556 -33.226 1.00 60.88 216 LEU A CA 1
ATOM 1714 C C . LEU A 1 216 ? 5.925 19.303 -34.343 1.00 60.88 216 LEU A C 1
ATOM 1716 O O . LEU A 1 216 ? 6.299 19.075 -35.492 1.00 60.88 216 LEU A O 1
ATOM 1720 N N . VAL A 1 217 ? 4.629 19.405 -34.025 1.00 70.69 217 VAL A N 1
ATOM 1721 C CA . VAL A 1 217 ? 3.535 19.219 -34.995 1.00 70.69 217 VAL A CA 1
ATOM 1722 C C . VAL A 1 217 ? 3.545 20.307 -36.073 1.00 7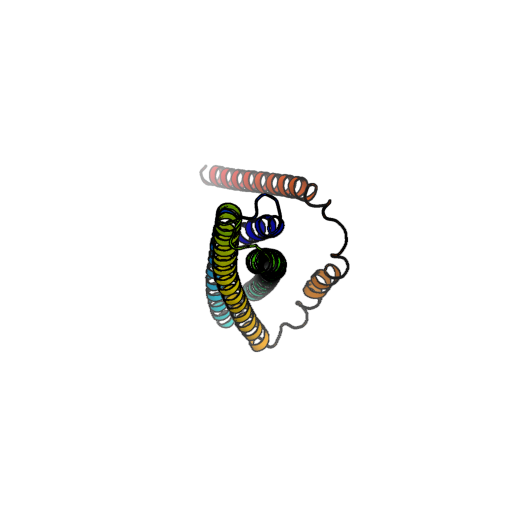0.69 217 VAL A C 1
ATOM 1724 O O . VAL A 1 217 ? 3.362 20.000 -37.250 1.00 70.69 217 VAL A O 1
ATOM 1727 N N . ALA A 1 218 ? 3.812 21.563 -35.702 1.00 67.12 218 ALA A N 1
ATOM 1728 C CA . ALA A 1 218 ? 3.888 22.669 -36.656 1.00 67.12 218 ALA A CA 1
ATOM 1729 C C . ALA A 1 218 ? 5.032 22.490 -37.671 1.00 67.12 218 ALA A C 1
ATOM 1731 O O . ALA A 1 218 ? 4.840 22.728 -38.863 1.00 67.12 218 ALA A O 1
ATOM 1732 N N . ILE A 1 219 ? 6.200 22.015 -37.222 1.00 72.56 219 ILE A N 1
ATOM 1733 C CA . ILE A 1 219 ? 7.348 21.734 -38.100 1.00 72.56 219 ILE A CA 1
ATOM 1734 C C . ILE A 1 219 ? 7.013 20.605 -39.081 1.00 72.56 219 ILE A C 1
ATOM 1736 O O . ILE A 1 219 ? 7.280 20.729 -40.274 1.00 72.56 219 ILE A O 1
ATOM 1740 N N . ILE A 1 220 ? 6.377 19.532 -38.602 1.00 67.69 220 ILE A N 1
ATOM 1741 C CA . ILE A 1 220 ? 5.965 18.403 -39.446 1.00 67.69 220 ILE A CA 1
ATOM 1742 C C . ILE A 1 220 ? 4.951 18.857 -40.507 1.00 67.69 220 ILE A C 1
ATOM 1744 O O . ILE A 1 220 ? 5.102 18.524 -41.681 1.00 67.69 220 ILE A O 1
ATOM 1748 N N . ALA A 1 221 ? 3.957 19.663 -40.126 1.00 71.38 221 ALA A N 1
ATOM 1749 C CA . ALA A 1 221 ? 2.965 20.197 -41.059 1.00 71.38 221 ALA A CA 1
ATOM 1750 C C . ALA A 1 221 ? 3.593 21.098 -42.137 1.00 71.38 221 ALA A C 1
ATOM 1752 O O . ALA A 1 221 ? 3.201 21.031 -43.301 1.00 71.38 221 ALA A O 1
ATOM 1753 N N . LEU A 1 222 ? 4.594 21.906 -41.773 1.00 74.94 222 LEU A N 1
ATOM 1754 C CA . LEU A 1 222 ? 5.290 22.802 -42.699 1.00 74.94 222 LEU A CA 1
ATOM 1755 C C . LEU A 1 222 ? 6.147 22.022 -43.705 1.00 74.94 222 LEU A C 1
ATOM 1757 O O . LEU A 1 222 ? 6.123 22.328 -44.896 1.00 74.94 222 LEU A O 1
ATOM 1761 N N . VAL A 1 223 ? 6.837 20.971 -43.251 1.00 77.00 223 VAL A N 1
ATOM 1762 C CA . VAL A 1 223 ? 7.586 20.059 -44.131 1.00 77.00 223 VAL A CA 1
ATOM 1763 C C . VAL A 1 223 ? 6.646 19.351 -45.106 1.00 77.00 223 VAL A C 1
ATOM 1765 O O . VAL A 1 223 ? 6.931 19.316 -46.300 1.00 77.00 223 VAL A O 1
ATOM 1768 N N . LEU A 1 224 ? 5.504 18.842 -44.632 1.00 74.38 224 LEU A N 1
ATOM 1769 C CA . LEU A 1 224 ? 4.511 18.193 -45.494 1.00 74.38 224 LEU A CA 1
ATOM 1770 C C . LEU A 1 224 ? 3.906 19.163 -46.515 1.00 74.38 224 LEU A C 1
ATOM 1772 O O . LEU A 1 224 ? 3.753 18.798 -47.675 1.00 74.38 224 LEU A O 1
ATOM 1776 N N . TYR A 1 225 ? 3.612 20.402 -46.119 1.00 83.56 225 TYR A N 1
ATOM 1777 C CA . TYR A 1 225 ? 3.113 21.434 -47.030 1.00 83.56 225 TYR A CA 1
ATOM 1778 C C . TYR A 1 225 ? 4.136 21.808 -48.113 1.00 83.56 225 TYR A C 1
ATOM 1780 O O . TYR A 1 225 ? 3.761 22.007 -49.265 1.00 83.56 225 TYR A O 1
ATOM 1788 N N . PHE A 1 226 ? 5.423 21.881 -47.763 1.00 78.19 226 PHE A N 1
ATOM 1789 C CA . PHE A 1 226 ? 6.490 22.192 -48.717 1.00 78.19 226 PHE A CA 1
ATOM 1790 C C . PHE A 1 226 ? 6.798 21.025 -49.666 1.00 78.19 226 PHE A C 1
ATOM 1792 O O . PHE A 1 226 ? 7.176 21.262 -50.803 1.00 78.19 226 PHE A O 1
ATOM 1799 N N . PHE A 1 227 ? 6.617 19.778 -49.221 1.00 69.88 227 PHE A N 1
ATOM 1800 C CA . PHE A 1 227 ? 6.761 18.584 -50.064 1.00 69.88 227 PHE A CA 1
ATOM 1801 C C . PHE A 1 227 ? 5.526 18.277 -50.926 1.00 69.88 227 PHE A C 1
ATOM 1803 O O . PHE A 1 227 ? 5.648 17.581 -51.929 1.00 69.88 227 PHE A O 1
ATOM 1810 N N . ALA A 1 228 ? 4.341 18.749 -50.528 1.00 65.69 228 ALA A N 1
ATOM 1811 C CA . ALA A 1 228 ? 3.090 18.570 -51.269 1.00 65.69 228 ALA A CA 1
ATOM 1812 C C . ALA A 1 228 ? 2.829 19.671 -52.317 1.00 65.69 228 ALA A C 1
ATOM 1814 O O . ALA A 1 228 ? 1.806 19.622 -53.004 1.00 65.69 228 ALA A O 1
ATOM 1815 N N . LYS A 1 229 ? 3.722 20.660 -52.422 1.00 47.22 229 LYS A N 1
ATOM 1816 C CA . LYS A 1 229 ? 3.717 21.724 -53.429 1.00 47.22 229 LYS A CA 1
ATOM 1817 C C . LYS A 1 229 ? 4.822 21.487 -54.450 1.00 47.22 229 LYS A C 1
ATOM 1819 O O . LYS A 1 229 ? 4.557 21.765 -55.639 1.00 47.22 229 LYS A O 1
#

Organism: Toxocara canis (NCBI:txid6265)

InterPro domains:
  IPR000727 Target SNARE coiled-coil homology domain [PF05739] (169-220)
  IPR000727 Target SNARE coiled-coil homology domain [PS50192] (133-195)
  IPR000727 Target SNARE coiled-coil homology domain [SM00397] (128-195)
  IPR006011 Syntaxin, N-terminal domain [PF14523] (7-130)
  IPR006012 Syntaxin/epimorphin, conserved site [PS00914] (139-178)
  IPR010989 SNARE [SSF47661] (7-188)
  IPR045242 Syntaxin [PTHR19957] (14-215)

Sequence (229 aa):
MSVLDPLQQLEVLVAKIGGAEDGELLREQIAEVTAQANQLSKETNASMKRLVGVSNENRSVSSLRVQRERLMGELIAVLNRLQSAQRDASTREKETMKAVAAQDEHVSHQIEMSSEAEVQQRRQLQAQHQQHLNELRDRNETMRQLEQDIGDVTQIMKDLARIVHDQGEIVDSIEANVEHAAMHVQQGATDVRRATFYQQKARQKKFFLCVFLVFLVAIIALVLYFFAK

Radius of gyration: 25.66 Å; chains: 1; bounding box: 59×37×92 Å